Protein AF-A0A564WAB6-F1 (afdb_monomer_lite)

Foldseek 3Di:
DPPPVVVVVCVVVVNVVVVLLVVLLVLLLVCLLCVVVVHHPPVPNPVSNVVVVVPDDPVSVVVSVVSSVVSSVVVNVVVVVVVVVVVVVVVVVVVVVVVVVVVVVVVVVVLVQLQLLCCPQQFQFKKKWKKAFDPPDPDPQVQHFPVRCVVVPHDDELVRIGTQDMDGDDPVQDPVNVLCCCAPVNDPSRPDDRDGQQMKMWTDDSVDIWIWGDGPDDTDTDPCNSVRSVVVSVPPPDRNHDDADPDDCVVCVVVVNNRSNRRNVSVVVVVVVVVD

InterPro domains:
  IPR025923 YodL-like domain [PF14191] (128-225)

Organism: NCBI:txid89014

pLDDT: mean 82.68, std 13.07, range [35.88, 97.12]

Radius of gyration: 38.41 Å; chains: 1; bounding box: 78×42×112 Å

Sequence (276 aa):
MENNLKDQHYKNMGIKPQMETLTFEAESIAYIVCNHFGLDTSEYSFTYIASWCESRDMKALKASMDTIRKTSAEIIGNIEEQMHELERENTMQYEEKEASATRQEKLEQDSAEMIDETLLFHGESGRFAIYQMDTGGEHTYQFMGFESAKKLGYTIEGKDYRMVYAAPWTPTITLEDIFERFNINRPNDFHGHSLSVSDVIVINRTAETKAYYVDSFGFEELPDFVQQRMEMLENNHTRAYPPVYKGTLAQAMEERDVDAYLDSRKLNIDCKKAIE

Structure (mmCIF, N/CA/C/O backbone):
data_AF-A0A564WAB6-F1
#
_entry.id   AF-A0A564WAB6-F1
#
loop_
_atom_site.group_PDB
_atom_site.id
_atom_site.type_symbol
_atom_site.label_atom_id
_atom_site.label_alt_id
_atom_site.label_comp_id
_atom_site.label_asym_id
_atom_site.label_entity_id
_atom_site.label_seq_id
_atom_site.pdbx_PDB_ins_code
_atom_site.Cartn_x
_atom_site.Cartn_y
_atom_site.Cartn_z
_atom_site.occupancy
_atom_site.B_iso_or_equiv
_atom_site.auth_seq_id
_atom_site.auth_comp_id
_atom_site.auth_asym_id
_atom_site.auth_atom_id
_atom_site.pdbx_PDB_model_num
ATOM 1 N N . MET A 1 1 ? 14.057 -1.240 -77.619 1.00 39.84 1 MET A N 1
ATOM 2 C CA . MET A 1 1 ? 15.131 -0.237 -77.769 1.00 39.84 1 MET A CA 1
ATOM 3 C C . MET A 1 1 ? 14.5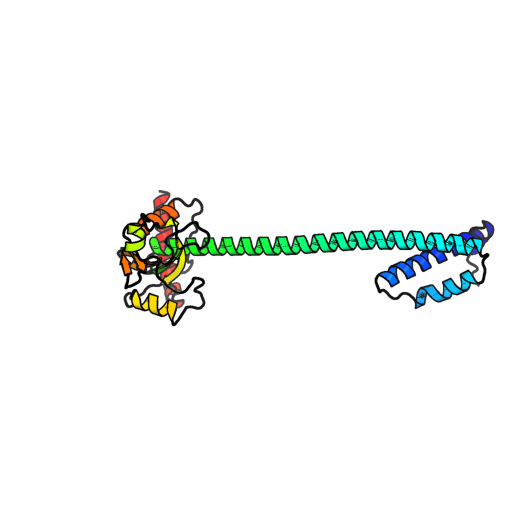40 1.132 -77.480 1.00 39.84 1 MET A C 1
ATOM 5 O O . MET A 1 1 ? 14.152 1.830 -78.402 1.00 39.84 1 MET A O 1
ATOM 9 N N . GLU A 1 2 ? 14.451 1.505 -76.210 1.00 35.88 2 GLU A N 1
ATOM 10 C CA . GLU A 1 2 ? 14.333 2.910 -75.816 1.00 35.88 2 GLU A CA 1
ATOM 11 C C . GLU A 1 2 ? 15.612 3.232 -75.050 1.00 35.88 2 GLU A C 1
ATOM 13 O O . GLU A 1 2 ? 15.740 2.955 -73.862 1.00 35.88 2 GLU A O 1
ATOM 18 N N . ASN A 1 3 ? 16.612 3.736 -75.777 1.00 44.09 3 ASN A N 1
ATOM 19 C CA . ASN A 1 3 ? 1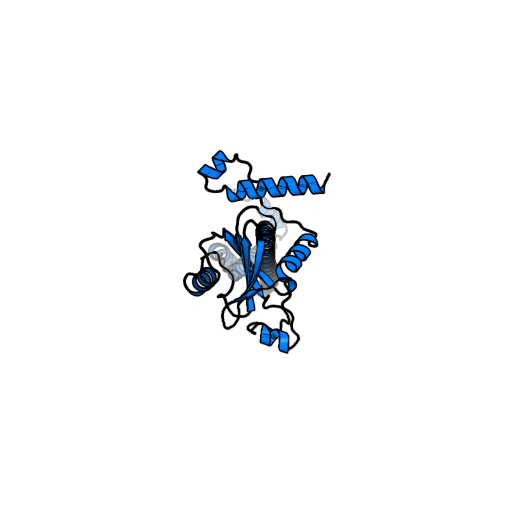7.744 4.412 -75.159 1.00 44.09 3 ASN A CA 1
ATOM 20 C C . ASN A 1 3 ? 17.181 5.678 -74.508 1.00 44.09 3 ASN A C 1
ATOM 22 O O . ASN A 1 3 ? 16.891 6.657 -75.193 1.00 44.09 3 ASN A O 1
ATOM 26 N N . ASN A 1 4 ? 16.962 5.607 -73.198 1.00 47.38 4 ASN A N 1
ATOM 27 C CA . ASN A 1 4 ? 16.388 6.669 -72.388 1.00 47.38 4 ASN A CA 1
ATOM 28 C C . ASN A 1 4 ? 17.234 7.943 -72.566 1.00 47.38 4 ASN A C 1
ATOM 30 O O . ASN A 1 4 ? 18.406 7.965 -72.195 1.00 47.38 4 ASN A O 1
ATOM 34 N N . LEU A 1 5 ? 16.677 9.000 -73.170 1.00 47.12 5 LEU A N 1
ATOM 35 C CA . LEU A 1 5 ? 17.415 10.238 -73.477 1.00 47.12 5 LEU A CA 1
ATOM 36 C C . LEU A 1 5 ? 18.062 10.875 -72.233 1.00 47.12 5 LEU A C 1
ATOM 38 O O . LEU A 1 5 ? 19.057 11.589 -72.360 1.00 47.12 5 LEU A O 1
ATOM 42 N N . LYS A 1 6 ? 17.559 10.565 -71.029 1.00 49.25 6 LYS A N 1
ATOM 43 C CA . LYS A 1 6 ? 18.205 10.930 -69.762 1.00 49.25 6 LYS A CA 1
ATOM 44 C C . LYS A 1 6 ? 19.623 10.353 -69.665 1.00 49.25 6 LYS A C 1
ATOM 46 O O . LYS A 1 6 ? 20.558 11.097 -69.385 1.00 49.25 6 LYS A O 1
ATOM 51 N N . ASP A 1 7 ? 19.822 9.080 -70.005 1.00 49.78 7 ASP A N 1
ATOM 52 C CA . ASP A 1 7 ? 21.128 8.406 -69.939 1.00 49.78 7 ASP A CA 1
ATOM 53 C C . ASP A 1 7 ? 22.171 8.985 -70.901 1.00 49.78 7 ASP A C 1
ATOM 55 O O . ASP A 1 7 ? 23.369 8.975 -70.600 1.00 49.78 7 ASP A O 1
ATOM 59 N N . GLN A 1 8 ? 21.742 9.488 -72.061 1.00 51.47 8 GLN A N 1
ATOM 60 C CA . GLN A 1 8 ? 22.635 10.178 -72.996 1.00 51.47 8 GLN A CA 1
ATOM 61 C C . GLN A 1 8 ? 22.965 11.601 -72.528 1.00 51.47 8 GLN A C 1
ATOM 63 O O . GLN A 1 8 ? 24.104 12.043 -72.680 1.00 51.47 8 GLN A O 1
ATOM 68 N N . HIS A 1 9 ? 22.014 12.294 -71.896 1.00 49.03 9 HIS A N 1
ATOM 69 C CA . HIS A 1 9 ? 22.242 13.630 -71.350 1.00 49.03 9 HIS A CA 1
ATOM 70 C C . HIS A 1 9 ? 23.258 13.618 -70.192 1.00 49.03 9 HIS A C 1
ATOM 72 O O . HIS A 1 9 ? 24.172 14.446 -70.183 1.00 49.03 9 HIS A O 1
ATOM 78 N N . TYR A 1 10 ? 23.177 12.633 -69.286 1.00 47.69 10 TYR A N 1
ATOM 79 C CA . TYR A 1 10 ? 24.147 12.442 -68.196 1.00 47.69 10 TYR A CA 1
ATOM 80 C C . TYR A 1 10 ? 25.524 11.957 -68.684 1.00 47.69 10 TYR A C 1
ATOM 82 O O . TYR A 1 10 ? 26.550 12.319 -68.100 1.00 47.69 10 TYR A O 1
ATOM 90 N N . LYS A 1 11 ? 25.579 11.180 -69.780 1.00 49.59 11 LYS A N 1
ATOM 91 C CA . LYS A 1 11 ? 26.842 10.799 -70.446 1.00 49.59 11 LYS A CA 1
ATOM 92 C C . LYS A 1 11 ? 27.592 12.010 -71.003 1.00 49.59 11 LYS A C 1
ATOM 94 O O . LYS A 1 11 ? 28.800 12.103 -70.816 1.00 49.59 11 LYS A O 1
ATOM 99 N N . ASN A 1 12 ? 26.884 12.941 -71.640 1.00 50.16 12 ASN A N 1
ATOM 100 C CA . ASN A 1 12 ? 27.500 14.079 -72.330 1.00 50.16 12 ASN A CA 1
ATOM 101 C C . ASN A 1 12 ? 28.002 15.191 -71.391 1.00 50.16 12 ASN A C 1
ATOM 103 O O . ASN A 1 12 ? 28.838 15.989 -71.799 1.00 50.16 12 ASN A O 1
ATOM 107 N N . MET A 1 13 ? 27.540 15.234 -70.137 1.00 49.34 13 MET A N 1
ATOM 108 C CA . MET A 1 13 ? 28.029 16.172 -69.114 1.00 49.34 13 MET A CA 1
ATOM 109 C C . MET A 1 13 ? 29.173 15.606 -68.248 1.00 49.34 13 MET A C 1
ATOM 111 O O . MET A 1 13 ? 29.605 16.265 -67.309 1.00 49.34 13 MET A O 1
ATOM 115 N N . GLY A 1 14 ? 29.655 14.383 -68.516 1.00 51.59 14 GLY A N 1
ATOM 116 C CA . GLY A 1 14 ? 30.656 13.726 -67.661 1.00 51.59 14 GLY A CA 1
ATOM 117 C C . GLY A 1 14 ? 30.124 13.310 -66.279 1.00 51.59 14 GLY A C 1
ATOM 118 O O . GLY A 1 14 ? 30.912 13.029 -65.382 1.00 51.59 14 GLY A O 1
ATOM 119 N N . ILE A 1 15 ? 28.795 13.254 -66.110 1.00 52.94 15 ILE A N 1
ATOM 120 C CA . ILE A 1 15 ? 28.098 13.015 -64.832 1.00 52.94 15 ILE A CA 1
ATOM 121 C C . ILE A 1 15 ? 27.961 11.513 -64.526 1.00 52.94 15 ILE A C 1
ATOM 123 O O . ILE A 1 15 ? 27.894 11.120 -63.364 1.00 52.94 15 ILE A O 1
ATOM 127 N N . LYS A 1 16 ? 27.971 10.645 -65.548 1.00 55.75 16 LYS A N 1
ATOM 128 C CA . LYS A 1 16 ? 27.819 9.186 -65.375 1.00 55.75 16 LYS A CA 1
ATOM 129 C C . LYS A 1 16 ? 28.832 8.537 -64.413 1.00 55.75 16 LYS A C 1
ATOM 131 O O . LYS A 1 16 ? 28.396 7.820 -63.520 1.00 55.75 16 LYS A O 1
ATOM 136 N N . PRO A 1 17 ? 30.145 8.823 -64.517 1.00 60.16 17 PRO A N 1
ATOM 137 C CA . PRO A 1 17 ? 31.145 8.261 -63.606 1.00 60.16 17 PRO A CA 1
ATOM 138 C C . PRO A 1 17 ? 30.961 8.721 -62.153 1.00 60.16 17 PRO A C 1
ATOM 140 O O . PRO A 1 17 ? 31.248 7.972 -61.222 1.00 60.16 17 PRO A O 1
ATOM 143 N N . GLN A 1 18 ? 30.481 9.954 -61.956 1.00 61.31 18 GLN A N 1
ATOM 144 C CA . GLN A 1 18 ? 30.229 10.518 -60.629 1.00 61.31 18 GLN A CA 1
ATOM 145 C C . GLN A 1 18 ? 28.974 9.904 -60.001 1.00 61.31 18 GLN A C 1
ATOM 147 O O . GLN A 1 18 ? 29.024 9.484 -58.853 1.00 61.31 18 GLN A O 1
ATOM 152 N N . MET A 1 19 ? 27.889 9.765 -60.769 1.00 66.62 19 MET A N 1
ATOM 153 C CA . MET A 1 19 ? 26.670 9.074 -60.331 1.00 66.62 19 MET A CA 1
ATOM 154 C C . MET A 1 19 ? 26.942 7.608 -59.976 1.00 66.62 19 MET A C 1
ATOM 156 O O . MET A 1 19 ? 26.519 7.169 -58.918 1.00 66.62 19 MET A O 1
ATOM 160 N N . GLU A 1 20 ? 27.701 6.873 -60.799 1.00 71.62 20 GLU A N 1
ATOM 161 C CA . GLU A 1 20 ? 28.093 5.481 -60.516 1.00 71.62 20 GLU A CA 1
ATOM 162 C C . GLU A 1 20 ? 28.888 5.362 -59.203 1.00 71.62 20 GLU A C 1
ATOM 164 O O . GLU A 1 20 ? 28.651 4.452 -58.413 1.00 71.62 20 GLU A O 1
ATOM 169 N N . THR A 1 21 ? 29.807 6.302 -58.948 1.00 74.81 21 THR A N 1
ATOM 170 C CA . THR A 1 21 ? 30.584 6.363 -57.696 1.00 74.81 21 THR A CA 1
ATOM 171 C C . THR A 1 21 ? 29.684 6.652 -56.493 1.00 74.81 21 THR A C 1
ATOM 173 O O . THR A 1 21 ? 29.756 5.938 -55.501 1.00 74.81 21 THR A O 1
ATOM 176 N N . LEU A 1 22 ? 28.775 7.625 -56.603 1.00 78.12 22 LEU A N 1
ATOM 177 C CA . LEU A 1 22 ? 27.829 7.963 -55.533 1.00 78.12 22 LEU A CA 1
ATOM 178 C C . LEU A 1 22 ? 26.860 6.813 -55.226 1.00 78.12 22 LEU A C 1
ATOM 180 O O . LEU A 1 22 ? 26.582 6.545 -54.061 1.00 78.12 22 LEU A O 1
ATOM 184 N N . THR A 1 23 ? 26.363 6.111 -56.251 1.00 79.38 23 THR A N 1
ATOM 185 C CA . THR A 1 23 ? 25.486 4.941 -56.061 1.00 79.38 23 THR A CA 1
ATOM 186 C C . THR A 1 23 ? 26.208 3.803 -55.351 1.00 79.38 23 THR A C 1
ATOM 188 O O . THR A 1 23 ? 25.671 3.235 -54.409 1.00 79.38 23 THR A O 1
ATOM 191 N N . PHE A 1 24 ? 27.451 3.522 -55.752 1.00 82.94 24 PHE A N 1
ATOM 192 C CA . PHE A 1 24 ? 28.282 2.494 -55.134 1.00 82.94 24 PHE A CA 1
ATOM 193 C C . PHE A 1 24 ? 28.579 2.809 -53.664 1.00 82.94 24 PHE A C 1
ATOM 195 O O . PHE A 1 24 ? 28.455 1.937 -52.803 1.00 82.94 24 PHE A O 1
ATOM 202 N N . GLU A 1 25 ? 28.948 4.058 -53.370 1.00 86.00 25 GLU A N 1
ATOM 203 C CA . GLU A 1 25 ? 29.206 4.507 -52.003 1.00 86.00 25 GLU A CA 1
ATOM 204 C C . GLU A 1 25 ? 27.954 4.372 -51.141 1.00 86.00 25 GLU A C 1
ATOM 206 O O . GLU A 1 25 ? 28.026 3.786 -50.064 1.00 86.00 25 GLU A O 1
ATOM 211 N N . ALA A 1 26 ? 26.801 4.832 -51.633 1.00 85.44 26 ALA A N 1
ATOM 212 C CA . ALA A 1 26 ? 25.537 4.741 -50.912 1.00 85.44 26 ALA A CA 1
ATOM 213 C C . ALA A 1 26 ? 25.121 3.288 -50.623 1.00 85.44 26 ALA A C 1
ATOM 215 O O . ALA A 1 26 ? 24.763 2.973 -49.490 1.00 85.44 26 ALA A O 1
ATOM 216 N N . GLU A 1 27 ? 25.205 2.390 -51.608 1.00 85.00 27 GLU A N 1
ATOM 217 C CA . GLU A 1 27 ? 24.863 0.969 -51.436 1.00 85.00 27 GLU A CA 1
ATOM 218 C C . GLU A 1 27 ? 25.827 0.245 -50.487 1.00 85.00 27 GLU A C 1
ATOM 220 O O . GLU A 1 27 ? 25.401 -0.579 -49.673 1.00 85.00 27 GLU A O 1
ATOM 225 N N . SER A 1 28 ? 27.117 0.586 -50.544 1.00 86.25 28 SER A N 1
ATOM 226 C CA . SER A 1 28 ? 28.134 0.035 -49.642 1.00 86.25 28 SER A CA 1
ATOM 227 C C . SER A 1 28 ? 27.942 0.525 -48.205 1.00 86.25 28 SER A C 1
ATOM 229 O O . SER A 1 28 ? 28.051 -0.266 -47.270 1.00 86.25 28 SER A O 1
ATOM 231 N N . ILE A 1 29 ? 27.620 1.810 -48.020 1.00 90.94 29 ILE A N 1
ATOM 232 C CA . ILE A 1 29 ? 27.291 2.390 -46.711 1.00 90.94 29 ILE A CA 1
ATOM 233 C C . ILE A 1 29 ? 26.040 1.716 -46.141 1.00 90.94 29 ILE A C 1
ATOM 235 O O . ILE A 1 29 ? 26.060 1.268 -44.997 1.00 90.94 29 ILE A O 1
ATOM 239 N N . ALA A 1 30 ? 24.978 1.583 -46.942 1.00 89.81 30 ALA A N 1
ATOM 240 C CA . ALA A 1 30 ? 23.745 0.922 -46.522 1.00 89.81 30 ALA A CA 1
ATOM 241 C C . ALA A 1 30 ? 23.996 -0.529 -46.089 1.00 89.81 30 ALA A C 1
ATOM 243 O O . ALA A 1 30 ? 23.530 -0.936 -45.028 1.00 89.81 30 ALA A O 1
ATOM 244 N N . TYR A 1 31 ? 24.791 -1.286 -46.855 1.00 87.94 31 TYR A N 1
ATOM 245 C CA . TYR A 1 31 ? 25.182 -2.647 -46.488 1.00 87.94 31 TYR A CA 1
ATOM 246 C C . TYR A 1 31 ? 25.916 -2.696 -45.142 1.00 87.94 31 TYR A C 1
ATOM 248 O O . TYR A 1 31 ? 25.550 -3.486 -44.276 1.00 87.94 31 TYR A O 1
ATOM 256 N N . ILE A 1 32 ? 26.927 -1.842 -44.943 1.00 90.00 32 ILE A N 1
ATOM 257 C CA . ILE A 1 32 ? 27.726 -1.826 -43.708 1.00 90.00 32 ILE A CA 1
ATOM 258 C C . ILE A 1 32 ? 26.856 -1.483 -42.496 1.00 90.00 32 ILE A C 1
ATOM 260 O O . ILE A 1 32 ? 26.939 -2.172 -41.482 1.00 90.00 32 ILE A O 1
ATOM 264 N N . VAL A 1 33 ? 26.009 -0.455 -42.607 1.00 93.19 33 VAL A N 1
ATOM 265 C CA . VAL A 1 33 ? 25.100 -0.034 -41.531 1.00 93.19 33 VAL A CA 1
ATOM 266 C C . VAL A 1 33 ? 24.095 -1.144 -41.212 1.00 93.19 33 VAL A C 1
ATOM 268 O O . VAL A 1 33 ? 23.962 -1.528 -40.054 1.00 93.19 33 VAL A O 1
ATOM 271 N N . CYS A 1 34 ? 23.422 -1.714 -42.217 1.00 89.69 34 CYS A N 1
ATOM 272 C CA . CYS A 1 34 ? 22.461 -2.802 -42.013 1.00 89.69 34 CYS A CA 1
ATOM 273 C C . CYS A 1 34 ? 23.115 -4.034 -41.377 1.00 89.69 34 CYS A C 1
ATOM 275 O O . CYS A 1 34 ? 22.604 -4.555 -40.386 1.00 89.69 34 CYS A O 1
ATOM 277 N N . ASN A 1 35 ? 24.270 -4.455 -41.894 1.00 89.50 35 ASN A N 1
ATOM 278 C CA . ASN A 1 35 ? 24.997 -5.607 -41.378 1.00 89.50 35 ASN A CA 1
ATOM 279 C C . ASN A 1 35 ? 25.461 -5.394 -39.926 1.00 89.50 35 ASN A C 1
ATOM 281 O O . ASN A 1 35 ? 25.439 -6.339 -39.142 1.00 89.50 35 ASN A O 1
ATOM 285 N N . HIS A 1 36 ? 25.851 -4.168 -39.550 1.00 91.75 36 HIS A N 1
ATOM 286 C CA . HIS A 1 36 ? 26.218 -3.823 -38.168 1.00 91.75 36 HIS A CA 1
ATOM 287 C C . HIS A 1 36 ? 25.073 -4.078 -37.181 1.00 91.75 36 HIS A C 1
ATOM 289 O O . HIS A 1 36 ? 25.293 -4.646 -36.116 1.00 91.75 36 HIS A O 1
ATOM 295 N N . PHE A 1 37 ? 23.840 -3.749 -37.572 1.00 92.50 37 PHE A N 1
ATOM 296 C CA . PHE A 1 37 ? 22.635 -3.998 -36.772 1.00 92.50 37 PHE A CA 1
ATOM 297 C C . PHE A 1 37 ? 22.002 -5.384 -37.015 1.00 92.50 37 PHE A C 1
ATOM 299 O O . PHE A 1 37 ? 20.882 -5.638 -36.576 1.00 92.50 37 PHE A O 1
ATOM 306 N N . GLY A 1 38 ? 22.699 -6.298 -37.702 1.00 89.81 38 GLY A N 1
ATOM 307 C CA . GLY A 1 38 ? 22.244 -7.675 -37.925 1.00 89.81 38 GLY A CA 1
ATOM 308 C C . GLY A 1 38 ? 21.165 -7.844 -39.003 1.00 89.81 38 GLY A C 1
ATOM 309 O O . GLY A 1 38 ? 20.509 -8.884 -39.050 1.00 89.81 38 GLY A O 1
ATOM 310 N N . LEU A 1 39 ? 20.971 -6.846 -39.870 1.00 87.62 39 LEU A N 1
ATOM 311 C CA . LEU A 1 39 ? 20.069 -6.909 -41.020 1.00 87.62 39 LEU A CA 1
ATOM 312 C C . LEU A 1 39 ? 20.851 -7.352 -42.263 1.00 87.62 39 LEU A C 1
ATOM 314 O O . LEU A 1 39 ?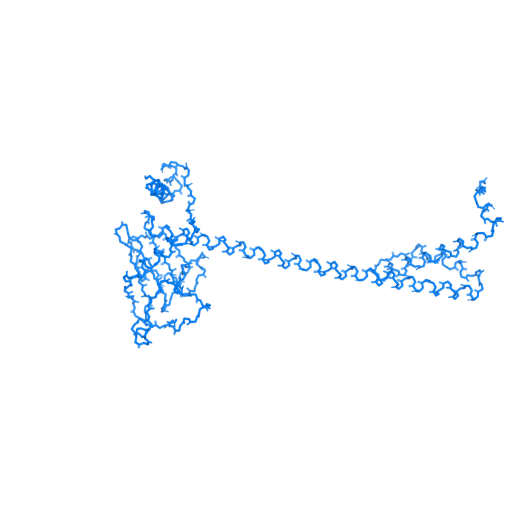 21.697 -6.612 -42.768 1.00 87.62 39 LEU A O 1
ATOM 318 N N . ASP A 1 40 ? 20.566 -8.551 -42.770 1.00 79.00 40 ASP A N 1
ATOM 319 C CA . ASP A 1 40 ? 21.234 -9.079 -43.962 1.00 79.00 40 ASP A CA 1
ATOM 320 C C . ASP A 1 40 ? 20.667 -8.453 -45.250 1.00 79.00 40 ASP A C 1
ATOM 322 O O . ASP A 1 40 ? 19.500 -8.642 -45.596 1.00 79.00 40 ASP A O 1
ATOM 326 N N . THR A 1 41 ? 21.510 -7.702 -45.963 1.00 78.00 41 THR A N 1
ATOM 327 C CA . THR A 1 41 ? 21.213 -7.087 -47.271 1.00 78.00 41 THR A CA 1
ATOM 328 C C . THR A 1 41 ? 22.191 -7.530 -48.368 1.00 78.00 41 THR A C 1
ATOM 330 O O . THR A 1 41 ? 22.270 -6.919 -49.438 1.00 78.00 41 THR A O 1
ATOM 333 N N . SER A 1 42 ? 22.933 -8.616 -48.123 1.00 73.50 42 SER A N 1
ATOM 334 C CA . SER A 1 42 ? 24.001 -9.133 -48.988 1.00 73.50 42 SER A CA 1
ATOM 335 C C . SER A 1 42 ? 23.589 -9.373 -50.444 1.00 73.50 42 SER A C 1
ATOM 337 O O . SER A 1 42 ? 24.335 -9.015 -51.361 1.00 73.50 42 SER A O 1
ATOM 339 N N . GLU A 1 43 ? 22.398 -9.932 -50.677 1.00 63.56 43 GLU A N 1
ATOM 340 C CA . GLU A 1 43 ? 21.908 -10.263 -52.024 1.00 63.56 43 GLU A CA 1
ATOM 341 C C . GLU A 1 43 ? 21.750 -9.036 -52.938 1.00 63.56 43 GLU A C 1
ATOM 343 O O . GLU A 1 43 ? 21.860 -9.161 -54.159 1.00 63.56 43 GLU A O 1
ATOM 348 N N . TYR A 1 44 ? 21.536 -7.846 -52.367 1.00 61.59 44 TYR A N 1
ATOM 349 C CA . TYR A 1 44 ? 21.320 -6.614 -53.126 1.00 61.59 44 TYR A CA 1
ATOM 350 C C . TYR A 1 44 ? 22.630 -5.872 -53.441 1.00 61.59 44 TYR A C 1
ATOM 352 O O . TYR A 1 44 ? 22.775 -5.319 -54.529 1.00 61.59 44 TYR A O 1
ATOM 360 N N . SER A 1 45 ? 23.614 -5.900 -52.536 1.00 63.19 45 SER A N 1
ATOM 361 C CA . SER A 1 45 ? 24.800 -5.034 -52.636 1.00 63.19 45 SER A CA 1
ATOM 362 C C . SER A 1 45 ? 26.004 -5.681 -53.338 1.00 63.19 45 SER A C 1
ATOM 364 O O . SER A 1 45 ? 26.794 -4.990 -53.982 1.00 63.19 45 SER A O 1
ATOM 366 N N . PHE A 1 46 ? 26.182 -7.006 -53.265 1.00 66.44 46 PHE A N 1
ATOM 367 C CA . PHE A 1 46 ? 27.446 -7.630 -53.692 1.00 66.44 46 PHE A CA 1
ATOM 368 C C . PHE A 1 46 ? 27.687 -7.670 -55.207 1.00 66.44 46 PHE A C 1
ATOM 370 O O . PHE A 1 46 ? 28.831 -7.543 -55.650 1.00 66.44 46 PHE A O 1
ATOM 377 N N . THR A 1 47 ? 26.636 -7.830 -56.013 1.00 66.12 47 THR A N 1
ATOM 378 C CA . THR A 1 47 ? 26.773 -7.966 -57.475 1.00 66.12 47 THR A CA 1
ATOM 379 C C . THR A 1 47 ? 27.207 -6.659 -58.143 1.00 66.12 47 THR A C 1
ATOM 381 O O . THR A 1 47 ? 28.017 -6.675 -59.072 1.00 66.12 47 THR A O 1
ATOM 384 N N . TYR A 1 48 ? 26.739 -5.519 -57.633 1.00 63.59 48 TYR A N 1
ATOM 385 C CA . TYR A 1 48 ? 27.090 -4.195 -58.144 1.00 63.59 48 TYR A CA 1
ATOM 386 C C . TYR A 1 48 ? 28.463 -3.718 -57.639 1.00 63.59 48 TYR A C 1
ATOM 388 O O . TYR A 1 48 ? 29.268 -3.202 -58.420 1.00 63.59 48 TYR A O 1
ATOM 396 N N . ILE A 1 49 ? 28.788 -3.990 -56.367 1.00 66.75 49 ILE A N 1
ATOM 397 C CA . ILE A 1 49 ? 30.093 -3.681 -55.752 1.00 66.75 49 ILE A CA 1
ATOM 398 C C . ILE A 1 49 ? 31.248 -4.353 -56.509 1.00 66.75 49 ILE A C 1
ATOM 400 O O . ILE A 1 49 ? 32.255 -3.706 -56.810 1.00 66.75 49 ILE A O 1
ATOM 404 N N . ALA A 1 50 ? 31.098 -5.636 -56.856 1.00 68.00 50 ALA A N 1
ATOM 405 C CA . ALA A 1 50 ? 32.116 -6.383 -57.594 1.00 68.00 50 ALA A CA 1
ATOM 406 C C . ALA A 1 50 ? 32.364 -5.789 -58.992 1.00 68.00 50 ALA A C 1
ATOM 408 O O . ALA A 1 50 ? 33.513 -5.574 -59.380 1.00 68.00 50 ALA A O 1
ATOM 409 N N . SER A 1 51 ? 31.290 -5.437 -59.709 1.00 68.50 51 SER A N 1
ATOM 410 C CA . SER A 1 51 ? 31.377 -4.856 -61.053 1.00 68.50 51 SER A CA 1
ATOM 411 C C . SER A 1 51 ? 32.040 -3.473 -61.074 1.00 68.50 51 SER A C 1
ATOM 413 O O . SER A 1 51 ? 32.686 -3.124 -62.064 1.00 68.50 51 SER A O 1
ATOM 415 N N . TRP A 1 52 ? 31.886 -2.664 -60.022 1.00 72.06 52 TRP A N 1
ATOM 416 C CA . TRP A 1 52 ? 32.479 -1.326 -59.965 1.00 72.06 52 TRP A CA 1
ATOM 417 C C . TRP A 1 52 ? 33.997 -1.385 -59.721 1.00 72.06 52 TRP A C 1
ATOM 419 O O . TRP A 1 52 ? 34.760 -0.695 -60.405 1.00 72.06 52 TRP A O 1
ATOM 429 N N . CYS A 1 53 ? 34.444 -2.267 -58.819 1.00 67.38 53 CYS A N 1
ATOM 430 C CA . CYS A 1 53 ? 35.854 -2.455 -58.458 1.00 67.38 53 CYS A CA 1
ATOM 431 C C . CYS A 1 53 ? 36.742 -2.926 -59.623 1.00 67.38 53 CYS A C 1
ATOM 433 O O . CYS A 1 53 ? 37.914 -2.558 -59.677 1.00 67.38 53 CYS A O 1
ATOM 435 N N . GLU A 1 54 ? 36.200 -3.684 -60.580 1.00 70.62 54 GLU A N 1
ATOM 436 C CA . GLU A 1 54 ? 36.947 -4.168 -61.755 1.00 70.62 54 GLU A CA 1
ATOM 437 C C . GLU A 1 54 ? 37.345 -3.054 -62.744 1.00 70.62 54 GLU A C 1
ATOM 439 O O . GLU A 1 54 ? 38.239 -3.244 -63.568 1.00 70.62 54 GLU A O 1
ATOM 444 N N . SER A 1 55 ? 36.705 -1.880 -62.674 1.00 66.06 55 SER A N 1
ATOM 445 C CA . SER A 1 55 ? 36.765 -0.853 -63.728 1.00 66.06 55 SER A CA 1
ATOM 446 C C . SER A 1 55 ? 37.491 0.452 -63.348 1.00 66.06 55 SER A C 1
ATOM 448 O O . SER A 1 55 ? 37.488 1.404 -64.136 1.00 66.06 55 SER A O 1
ATOM 450 N N . ARG A 1 56 ? 38.104 0.545 -62.154 1.00 67.81 56 ARG A N 1
ATOM 451 C CA . ARG A 1 56 ? 38.616 1.813 -61.580 1.00 67.81 56 ARG A CA 1
ATOM 452 C C . ARG A 1 56 ? 40.095 1.764 -61.164 1.00 67.81 56 ARG A C 1
ATOM 454 O O . ARG A 1 56 ? 40.648 0.712 -60.871 1.00 67.81 56 ARG A O 1
ATOM 461 N N . ASP A 1 57 ? 40.729 2.942 -61.115 1.00 74.12 57 ASP A N 1
ATOM 462 C CA . ASP A 1 57 ? 42.100 3.139 -60.610 1.00 74.12 57 ASP A CA 1
ATOM 463 C C . ASP A 1 57 ? 42.152 3.104 -59.067 1.00 74.12 57 ASP A C 1
ATOM 465 O O . ASP A 1 57 ? 41.235 3.562 -58.377 1.00 74.12 57 ASP A O 1
ATOM 469 N N . MET A 1 58 ? 43.271 2.627 -58.516 1.00 73.06 58 MET A N 1
ATOM 470 C CA . MET A 1 58 ? 43.512 2.408 -57.085 1.00 73.06 58 MET A CA 1
ATOM 471 C C . MET A 1 58 ? 43.314 3.678 -56.240 1.00 73.06 58 MET A C 1
ATOM 473 O O . MET A 1 58 ? 42.855 3.610 -55.099 1.00 73.06 58 MET A O 1
ATOM 477 N N . LYS A 1 59 ? 43.634 4.860 -56.786 1.00 77.50 59 LYS A N 1
ATOM 478 C CA . LYS A 1 59 ? 43.425 6.141 -56.085 1.00 77.50 59 LYS A CA 1
ATOM 479 C C . LYS A 1 59 ? 41.943 6.464 -55.883 1.00 77.50 59 LYS A C 1
ATOM 481 O O . LYS A 1 59 ? 41.578 6.936 -54.810 1.00 77.50 59 LYS A O 1
ATOM 486 N N . ALA A 1 60 ? 41.111 6.208 -56.893 1.00 73.56 60 ALA A N 1
ATOM 487 C CA . ALA A 1 60 ? 39.672 6.453 -56.826 1.00 73.56 60 ALA A CA 1
ATOM 488 C C . ALA A 1 60 ? 38.988 5.461 -55.876 1.00 73.56 60 ALA A C 1
ATOM 490 O O . ALA A 1 60 ? 38.163 5.868 -55.061 1.00 73.56 60 ALA A O 1
ATOM 491 N N . LEU A 1 61 ? 39.408 4.190 -55.906 1.00 77.00 61 LEU A N 1
ATOM 492 C CA . LEU A 1 61 ? 38.931 3.168 -54.972 1.00 77.00 61 LEU A CA 1
ATOM 493 C C . LEU A 1 61 ? 39.251 3.542 -53.520 1.00 77.00 61 LEU A C 1
ATOM 495 O O . LEU A 1 61 ? 38.375 3.499 -52.664 1.00 77.00 61 LEU A O 1
ATOM 499 N N . LYS A 1 62 ? 40.489 3.972 -53.243 1.00 77.94 62 LYS A N 1
ATOM 500 C CA . LYS A 1 62 ? 40.899 4.365 -51.889 1.00 77.94 62 LYS A CA 1
ATOM 501 C C . LYS A 1 62 ? 40.115 5.571 -51.365 1.00 77.94 62 LYS A C 1
ATOM 503 O O . LYS A 1 62 ? 39.705 5.559 -50.210 1.00 77.94 62 LYS A O 1
ATOM 508 N N . ALA A 1 63 ? 39.893 6.583 -52.207 1.00 84.56 63 ALA A N 1
ATOM 509 C CA . ALA A 1 63 ? 39.084 7.743 -51.838 1.00 84.56 63 ALA A CA 1
ATOM 510 C C . ALA A 1 63 ? 37.639 7.337 -51.504 1.00 84.56 63 ALA A C 1
ATOM 512 O O . ALA A 1 63 ? 37.115 7.750 -50.475 1.00 84.56 63 ALA A O 1
ATOM 513 N N . SER A 1 64 ? 37.043 6.468 -52.325 1.00 83.25 64 SER A N 1
ATOM 514 C CA . SER A 1 64 ? 35.682 5.971 -52.125 1.00 83.25 64 SER A CA 1
ATOM 515 C C . SER A 1 64 ? 35.550 5.105 -50.867 1.00 83.25 64 SER A C 1
ATOM 517 O O . SER A 1 64 ? 34.648 5.308 -50.060 1.00 83.25 64 SER A O 1
ATOM 519 N N . MET A 1 65 ? 36.513 4.214 -50.609 1.00 82.75 65 MET A N 1
ATOM 520 C CA . MET A 1 65 ? 36.565 3.426 -49.371 1.00 82.75 65 MET A CA 1
ATOM 521 C C . MET A 1 65 ? 36.718 4.298 -48.119 1.00 82.75 65 MET A C 1
ATOM 523 O O . MET A 1 65 ? 36.121 3.995 -47.087 1.00 82.75 65 MET A O 1
ATOM 527 N N . ASP A 1 66 ? 37.509 5.373 -48.187 1.00 87.19 66 ASP A N 1
ATOM 528 C CA . ASP A 1 66 ? 37.636 6.321 -47.079 1.00 87.19 66 ASP A CA 1
ATOM 529 C C . ASP A 1 66 ? 36.319 7.063 -46.813 1.00 87.19 66 ASP A C 1
ATOM 531 O O . ASP A 1 66 ? 35.965 7.240 -45.644 1.00 87.19 66 ASP A O 1
ATOM 535 N N . THR A 1 67 ? 35.582 7.447 -47.862 1.00 90.25 67 THR A N 1
ATOM 536 C CA . THR A 1 67 ? 34.229 8.017 -47.753 1.00 90.25 67 THR A CA 1
ATOM 537 C C . THR A 1 67 ? 33.269 7.015 -47.118 1.00 90.25 67 THR A C 1
ATOM 539 O O . THR A 1 67 ? 32.696 7.307 -46.071 1.00 90.25 67 THR A O 1
ATOM 542 N N . ILE A 1 68 ? 33.167 5.803 -47.677 1.00 89.56 68 ILE A N 1
ATOM 543 C CA . ILE A 1 68 ? 32.287 4.732 -47.185 1.00 89.56 68 ILE A CA 1
ATOM 544 C C . ILE A 1 68 ? 32.551 4.457 -45.707 1.00 89.56 68 ILE A C 1
ATOM 546 O O . ILE A 1 68 ? 31.620 4.434 -44.905 1.00 89.56 68 ILE A O 1
ATOM 550 N N . ARG A 1 69 ? 33.821 4.297 -45.320 1.00 90.81 69 ARG A N 1
ATOM 551 C CA . ARG A 1 69 ? 34.203 4.019 -43.933 1.00 90.81 69 ARG A CA 1
ATOM 552 C C . ARG A 1 69 ? 33.788 5.143 -42.987 1.00 90.81 69 ARG A C 1
ATOM 554 O O . ARG A 1 69 ? 33.241 4.855 -41.928 1.00 90.81 69 ARG A O 1
ATOM 561 N N . LYS A 1 70 ? 34.069 6.402 -43.339 1.00 95.25 70 LYS A N 1
ATOM 562 C CA . LYS A 1 70 ? 33.754 7.555 -42.480 1.00 95.25 70 LYS A CA 1
ATOM 563 C C . LYS A 1 70 ? 32.250 7.743 -42.331 1.00 95.25 70 LYS A C 1
ATOM 565 O O . LYS A 1 70 ? 31.773 7.838 -41.209 1.00 95.25 70 LYS A O 1
ATOM 570 N N . THR A 1 71 ? 31.520 7.739 -43.443 1.00 94.19 71 THR A N 1
ATOM 571 C CA . THR A 1 71 ? 30.073 7.964 -43.436 1.00 94.19 71 THR A CA 1
ATOM 572 C C . THR A 1 71 ? 29.324 6.816 -42.761 1.00 94.19 71 THR A C 1
ATOM 574 O O . THR A 1 71 ? 28.412 7.073 -41.985 1.00 94.19 71 THR A O 1
ATOM 577 N N . SER A 1 72 ? 29.733 5.558 -42.970 1.00 94.50 72 SER A N 1
ATOM 578 C CA . SER A 1 72 ? 29.120 4.420 -42.263 1.00 94.50 72 SER A CA 1
ATOM 579 C C . SER A 1 72 ? 29.359 4.500 -40.756 1.00 94.50 72 SER A C 1
ATOM 581 O O . SER A 1 72 ? 28.430 4.285 -39.989 1.00 94.50 72 SER A O 1
ATOM 583 N N . ALA A 1 73 ? 30.583 4.840 -40.329 1.00 95.06 73 ALA A N 1
ATOM 584 C CA . ALA A 1 73 ? 30.912 4.982 -38.912 1.00 95.06 73 ALA A CA 1
ATOM 585 C C . ALA A 1 73 ? 30.125 6.120 -38.243 1.00 95.06 73 ALA A C 1
ATOM 587 O O . ALA A 1 73 ? 29.669 5.960 -37.117 1.00 95.06 73 ALA A O 1
ATOM 588 N N . GLU A 1 74 ? 29.938 7.242 -38.940 1.00 96.94 74 GLU A N 1
ATOM 589 C CA . GLU A 1 74 ? 29.119 8.359 -38.460 1.00 96.94 74 GLU A CA 1
ATOM 590 C C . GLU A 1 74 ? 27.644 7.959 -38.311 1.00 96.94 74 GLU A C 1
ATOM 592 O O . GLU A 1 74 ? 27.046 8.201 -37.269 1.00 96.94 74 GLU A O 1
ATOM 597 N N . ILE A 1 75 ? 27.065 7.292 -39.317 1.00 96.44 75 ILE A N 1
ATOM 598 C CA . ILE A 1 75 ? 25.669 6.831 -39.263 1.00 96.44 75 ILE A CA 1
ATOM 599 C C . ILE A 1 75 ? 25.472 5.803 -38.146 1.00 96.44 75 ILE A C 1
ATOM 601 O O . ILE A 1 75 ? 24.511 5.916 -37.392 1.00 96.44 75 ILE A O 1
ATOM 605 N N . ILE A 1 76 ? 26.375 4.824 -38.026 1.00 96.31 76 ILE A N 1
ATOM 606 C CA . ILE A 1 76 ? 26.333 3.822 -36.955 1.00 96.31 76 ILE A CA 1
ATOM 607 C C . ILE A 1 76 ? 26.395 4.512 -35.594 1.00 96.31 76 ILE A C 1
ATOM 609 O O . ILE A 1 76 ? 25.510 4.278 -34.781 1.00 96.31 76 ILE A O 1
ATOM 613 N N . GLY A 1 77 ? 27.368 5.404 -35.380 1.00 95.94 77 GLY A N 1
ATOM 614 C CA . GLY A 1 77 ? 27.521 6.110 -34.108 1.00 95.94 77 GLY A CA 1
ATOM 615 C C . GLY A 1 77 ? 26.286 6.933 -33.737 1.00 95.94 77 GLY A C 1
ATOM 616 O O . GLY A 1 77 ? 25.817 6.848 -32.607 1.00 95.94 77 GLY A O 1
ATOM 617 N N . ASN A 1 78 ? 25.702 7.654 -34.698 1.00 96.75 78 ASN A N 1
ATOM 618 C CA . ASN A 1 78 ? 24.479 8.426 -34.468 1.00 96.75 78 ASN A CA 1
ATOM 619 C C . ASN A 1 78 ? 23.286 7.520 -34.118 1.00 96.75 78 ASN A C 1
ATOM 621 O O . ASN A 1 78 ? 22.492 7.859 -33.245 1.00 96.75 78 ASN A O 1
ATOM 625 N N . ILE A 1 79 ? 23.133 6.374 -34.792 1.00 95.75 79 ILE A N 1
ATOM 626 C CA . ILE A 1 79 ? 22.048 5.426 -34.499 1.00 95.75 79 ILE A CA 1
ATOM 627 C C . ILE A 1 79 ? 22.259 4.773 -33.131 1.00 95.75 79 ILE A C 1
ATOM 629 O O . ILE A 1 79 ? 21.305 4.673 -32.371 1.00 95.75 79 ILE A O 1
ATOM 633 N N . GLU A 1 80 ? 23.483 4.357 -32.800 1.00 95.19 80 GLU A N 1
ATOM 634 C CA . GLU A 1 80 ? 23.819 3.778 -31.494 1.00 95.19 80 GLU A CA 1
ATOM 635 C C . GLU A 1 80 ? 23.537 4.761 -30.352 1.00 95.19 80 GLU A C 1
ATOM 637 O O . GLU A 1 80 ? 22.954 4.372 -29.341 1.00 95.19 80 GLU A O 1
ATOM 642 N N . GLU A 1 81 ? 23.888 6.038 -30.522 1.00 95.62 81 GLU A N 1
ATOM 643 C CA . GLU A 1 81 ? 23.585 7.089 -29.548 1.00 95.62 81 GLU A CA 1
ATOM 644 C C . GLU A 1 81 ? 22.072 7.259 -29.364 1.00 95.62 81 GLU A C 1
ATOM 646 O O . GLU A 1 81 ? 21.580 7.172 -28.239 1.00 95.62 81 GLU A O 1
ATOM 651 N N . GLN A 1 82 ? 21.315 7.391 -30.459 1.00 94.88 82 GLN A N 1
ATOM 652 C CA . GLN A 1 82 ? 19.852 7.497 -30.407 1.00 94.88 82 GLN A CA 1
ATOM 653 C C . GLN A 1 82 ? 19.190 6.246 -29.810 1.00 94.88 82 GLN A C 1
ATOM 655 O O . GLN A 1 82 ? 18.225 6.352 -29.057 1.00 94.88 82 GLN A O 1
ATOM 660 N N . MET A 1 83 ? 19.703 5.050 -30.112 1.00 93.00 83 MET A N 1
ATOM 661 C CA . MET A 1 83 ? 19.221 3.801 -29.520 1.00 93.00 83 MET A CA 1
ATOM 662 C C . MET A 1 83 ? 19.457 3.776 -28.010 1.00 93.00 83 MET A C 1
ATOM 664 O O . MET A 1 83 ? 18.537 3.454 -27.263 1.00 93.00 83 MET A O 1
ATOM 668 N N . HIS A 1 84 ? 20.647 4.162 -27.548 1.00 94.25 84 HIS A N 1
ATOM 669 C CA . HIS A 1 84 ? 20.947 4.231 -26.120 1.00 94.25 84 HIS A CA 1
ATOM 670 C C . HIS A 1 84 ? 20.134 5.301 -25.381 1.00 94.25 84 HIS A C 1
ATOM 672 O O . HIS A 1 84 ? 19.740 5.084 -24.232 1.00 94.25 84 HIS A O 1
ATOM 678 N N . GLU A 1 85 ? 19.868 6.444 -26.014 1.00 94.81 85 GLU A N 1
ATOM 679 C CA . GLU A 1 85 ? 18.957 7.461 -25.479 1.00 94.81 85 GLU A CA 1
ATOM 680 C C . GLU A 1 85 ? 17.538 6.900 -25.330 1.00 94.81 85 GLU A C 1
ATOM 682 O O . GLU A 1 85 ? 16.970 6.959 -24.239 1.00 94.81 85 GLU A O 1
ATOM 687 N N . LEU A 1 86 ? 17.008 6.252 -26.373 1.00 93.75 86 LEU A N 1
ATOM 688 C CA . LEU A 1 86 ? 15.689 5.613 -26.347 1.00 93.75 86 LEU A CA 1
ATOM 689 C C . LEU A 1 86 ? 15.589 4.500 -25.295 1.00 93.75 86 LEU A C 1
ATOM 691 O O . LEU A 1 86 ? 14.566 4.375 -24.621 1.00 93.75 86 LEU A O 1
ATOM 695 N N . GLU A 1 87 ? 16.624 3.676 -25.133 1.00 92.19 87 GLU A N 1
ATOM 696 C CA . GLU A 1 87 ? 16.679 2.645 -24.089 1.00 92.19 87 GLU A CA 1
ATOM 697 C C . GLU A 1 87 ? 16.613 3.260 -22.688 1.00 92.19 87 GLU A C 1
ATOM 699 O O . GLU A 1 87 ? 15.861 2.781 -21.831 1.00 92.19 87 GLU A O 1
ATOM 704 N N . ARG A 1 88 ? 17.360 4.347 -22.453 1.00 93.12 88 ARG A N 1
ATOM 705 C CA . ARG A 1 88 ? 17.325 5.085 -21.186 1.00 93.12 88 ARG A CA 1
ATOM 706 C C . ARG A 1 88 ? 15.962 5.700 -20.920 1.00 93.12 88 ARG A C 1
ATOM 708 O O . ARG A 1 88 ? 15.428 5.506 -19.831 1.00 93.12 88 ARG A O 1
ATOM 715 N N . GLU A 1 89 ? 15.397 6.406 -21.893 1.00 93.19 89 GLU A N 1
ATOM 716 C CA . GLU A 1 89 ? 14.078 7.026 -21.761 1.00 93.19 89 GLU A CA 1
ATOM 717 C C . GLU A 1 89 ? 12.996 5.986 -21.486 1.00 93.19 89 GLU A C 1
ATOM 719 O O . GLU A 1 89 ? 12.175 6.178 -20.591 1.00 93.19 89 GLU A O 1
ATOM 724 N N . ASN A 1 90 ? 13.017 4.857 -22.200 1.00 91.19 90 ASN A N 1
ATOM 725 C CA . ASN A 1 90 ? 12.089 3.761 -21.947 1.00 91.19 90 ASN A CA 1
ATOM 726 C C . ASN A 1 90 ? 12.252 3.218 -20.526 1.00 91.19 90 ASN A C 1
ATOM 728 O O . ASN A 1 90 ? 11.256 3.074 -19.824 1.00 91.19 90 ASN A O 1
ATOM 732 N N . THR A 1 91 ? 13.485 2.957 -20.083 1.00 93.62 91 THR A N 1
ATOM 733 C CA . THR A 1 91 ? 13.756 2.451 -18.726 1.00 93.62 91 THR A CA 1
ATOM 734 C C . THR A 1 91 ? 13.228 3.414 -17.663 1.00 93.62 91 THR A C 1
ATOM 736 O O . THR A 1 91 ? 12.479 2.999 -16.784 1.00 93.62 91 THR A O 1
ATOM 739 N N . MET A 1 92 ? 13.520 4.710 -17.796 1.00 92.81 92 MET A N 1
ATOM 740 C CA . MET A 1 92 ? 13.015 5.741 -16.886 1.00 92.81 92 MET A CA 1
ATOM 741 C C . MET A 1 92 ? 11.486 5.822 -16.896 1.00 92.81 92 MET A C 1
ATOM 743 O O . MET A 1 92 ? 10.875 5.933 -15.839 1.00 92.81 92 MET A O 1
ATOM 747 N N . GLN A 1 93 ? 10.850 5.722 -18.068 1.00 92.81 93 GLN A N 1
ATOM 748 C CA . GLN A 1 93 ? 9.389 5.695 -18.164 1.00 92.81 93 GLN A CA 1
ATOM 749 C C . GLN A 1 93 ? 8.779 4.459 -17.495 1.00 92.81 93 GLN A C 1
ATOM 751 O O . GLN A 1 93 ? 7.706 4.565 -16.902 1.00 92.81 93 GLN A O 1
ATOM 756 N N . TYR A 1 94 ? 9.417 3.288 -17.596 1.00 88.62 94 TYR A N 1
ATOM 757 C CA . TYR A 1 94 ? 8.969 2.088 -16.885 1.00 88.62 94 TYR A CA 1
ATOM 758 C C . TYR A 1 94 ? 9.105 2.267 -15.371 1.00 88.62 94 TYR A C 1
ATOM 760 O O . TYR A 1 94 ? 8.138 2.027 -14.656 1.00 88.62 94 TYR A O 1
ATOM 768 N N . GLU A 1 95 ? 10.249 2.755 -14.891 1.00 92.50 95 GLU A N 1
ATOM 769 C CA . GLU A 1 95 ? 10.480 3.021 -13.466 1.00 92.50 95 GLU A CA 1
ATOM 770 C C . GLU A 1 95 ? 9.512 4.072 -12.903 1.00 92.50 95 GLU A C 1
ATOM 772 O O . GLU A 1 95 ? 8.958 3.886 -11.822 1.00 92.50 95 GLU A O 1
ATOM 777 N N . GLU A 1 96 ? 9.251 5.158 -13.637 1.00 92.06 96 GLU A N 1
ATOM 778 C CA . GLU A 1 96 ? 8.293 6.191 -13.235 1.00 92.06 96 GLU A CA 1
ATOM 779 C C . GLU A 1 96 ? 6.863 5.642 -13.189 1.00 92.06 96 GLU A C 1
ATOM 781 O O . GLU A 1 96 ? 6.127 5.917 -12.239 1.00 92.06 96 GLU A O 1
ATOM 786 N N . LYS A 1 97 ? 6.470 4.820 -14.172 1.00 90.44 97 LYS A N 1
ATOM 787 C CA . LYS A 1 97 ? 5.164 4.147 -14.170 1.00 90.44 97 LYS A CA 1
ATOM 788 C C . LYS A 1 97 ? 5.026 3.201 -12.983 1.00 90.44 97 LYS A C 1
ATOM 790 O O . LYS A 1 97 ? 4.035 3.311 -12.267 1.00 90.44 97 LYS A O 1
ATOM 795 N N . GLU A 1 98 ? 6.012 2.345 -12.734 1.00 91.62 98 GLU A N 1
ATOM 796 C CA . GLU A 1 98 ? 6.040 1.429 -11.584 1.00 91.62 98 GLU A CA 1
ATOM 797 C C . GLU A 1 98 ? 5.970 2.198 -10.253 1.00 91.62 98 GLU A C 1
ATOM 799 O O . GLU A 1 98 ? 5.159 1.880 -9.380 1.00 91.62 98 GLU A O 1
ATOM 804 N N . ALA A 1 99 ? 6.752 3.274 -10.109 1.00 90.81 99 ALA A N 1
ATOM 805 C CA . ALA A 1 99 ? 6.738 4.121 -8.919 1.00 90.81 99 ALA A CA 1
ATOM 806 C C . ALA A 1 99 ? 5.396 4.846 -8.736 1.00 90.81 99 ALA A C 1
ATOM 808 O O . ALA A 1 99 ? 4.902 4.971 -7.612 1.00 90.81 99 ALA A O 1
ATOM 809 N N . SER A 1 100 ? 4.783 5.312 -9.828 1.00 90.88 100 SER A N 1
ATOM 810 C CA . SER A 1 100 ? 3.464 5.946 -9.801 1.00 90.88 100 SER A CA 1
ATOM 811 C C . SER A 1 100 ? 2.356 4.958 -9.428 1.00 90.88 100 SER A C 1
ATOM 813 O O . SER A 1 100 ? 1.505 5.305 -8.611 1.00 90.88 100 SER A O 1
ATOM 815 N N . ALA A 1 101 ? 2.407 3.723 -9.939 1.00 89.81 101 ALA A N 1
ATOM 816 C CA . ALA A 1 101 ? 1.465 2.658 -9.608 1.00 89.81 101 ALA A CA 1
ATOM 817 C C . ALA A 1 101 ? 1.590 2.262 -8.132 1.00 89.81 101 ALA A C 1
ATOM 819 O O . ALA A 1 101 ? 0.605 2.316 -7.406 1.00 89.81 101 ALA A O 1
ATOM 820 N N . THR A 1 102 ? 2.815 2.025 -7.652 1.00 88.12 102 THR A N 1
ATOM 821 C CA . THR A 1 102 ? 3.087 1.746 -6.231 1.00 88.12 102 THR A CA 1
ATOM 822 C C . THR A 1 102 ? 2.574 2.872 -5.326 1.00 88.12 102 THR A C 1
ATOM 824 O O . THR A 1 102 ? 1.994 2.631 -4.267 1.00 88.12 102 THR A O 1
ATOM 827 N N . ARG A 1 103 ? 2.770 4.137 -5.727 1.00 87.56 103 ARG A N 1
ATOM 828 C CA . ARG A 1 103 ? 2.271 5.294 -4.970 1.00 87.56 103 ARG A CA 1
ATOM 829 C C . ARG A 1 103 ? 0.745 5.356 -4.963 1.00 87.56 103 ARG A C 1
ATOM 831 O O . ARG A 1 103 ? 0.176 5.705 -3.933 1.00 87.56 103 ARG A O 1
ATOM 838 N N . GLN A 1 104 ? 0.103 5.049 -6.086 1.00 83.31 104 GLN A N 1
ATOM 839 C CA . GLN A 1 104 ? -1.351 5.019 -6.209 1.00 83.31 104 GLN A CA 1
ATOM 840 C C . GLN A 1 104 ? -1.956 3.900 -5.353 1.00 83.31 104 GLN A C 1
ATOM 842 O O . GLN A 1 104 ? -2.850 4.175 -4.560 1.00 83.31 104 GLN A O 1
ATOM 847 N N . GLU A 1 105 ? -1.414 2.684 -5.430 1.00 85.25 105 GLU A N 1
ATOM 848 C CA . GLU A 1 105 ? -1.819 1.546 -4.594 1.00 85.25 105 GLU A CA 1
ATOM 849 C C . GLU A 1 105 ? -1.668 1.863 -3.104 1.00 85.25 105 GLU A C 1
ATOM 851 O O . GLU A 1 105 ? -2.573 1.605 -2.316 1.00 85.25 105 GLU A O 1
ATOM 856 N N . LYS A 1 106 ? -0.558 2.502 -2.711 1.00 85.56 106 LYS A N 1
ATOM 857 C CA . LYS A 1 106 ? -0.359 2.938 -1.325 1.00 85.56 106 LYS A CA 1
ATOM 858 C C . LYS A 1 106 ? -1.414 3.955 -0.881 1.00 85.56 106 LYS A C 1
ATOM 860 O O . LYS A 1 106 ? -1.932 3.839 0.223 1.00 85.56 106 LYS A O 1
ATOM 865 N N . LEU A 1 107 ? -1.741 4.939 -1.722 1.00 84.06 107 LEU A N 1
ATOM 866 C CA . LEU A 1 107 ? -2.794 5.916 -1.421 1.00 84.06 107 LEU A CA 1
ATOM 867 C C . LEU A 1 107 ? -4.169 5.251 -1.287 1.00 84.06 107 LEU A C 1
ATOM 869 O O . LEU A 1 107 ? -4.945 5.632 -0.415 1.00 84.06 107 LEU A O 1
ATOM 873 N N . GLU A 1 108 ? -4.470 4.267 -2.133 1.00 83.56 108 GLU A N 1
ATOM 874 C CA . GLU A 1 108 ? -5.715 3.500 -2.069 1.00 83.56 108 GLU A CA 1
ATOM 875 C C . GLU A 1 108 ? -5.785 2.667 -0.787 1.00 83.56 108 GLU A C 1
ATOM 877 O O . GLU A 1 108 ? -6.792 2.729 -0.082 1.00 83.56 108 GLU A O 1
ATOM 882 N N . GLN A 1 109 ? -4.698 1.987 -0.424 1.00 83.12 109 GLN A N 1
ATOM 883 C CA . GLN A 1 109 ? -4.585 1.233 0.822 1.00 83.12 109 GLN A CA 1
ATOM 884 C C . GLN A 1 109 ? -4.747 2.129 2.059 1.00 83.12 109 GLN A C 1
ATOM 886 O O . GLN A 1 109 ? -5.583 1.849 2.916 1.00 83.12 109 GLN A O 1
ATOM 891 N N . ASP A 1 110 ? -4.011 3.243 2.130 1.00 83.25 110 ASP A N 1
ATOM 892 C CA . ASP A 1 110 ? -4.107 4.200 3.240 1.00 83.25 110 ASP A CA 1
ATOM 893 C C . ASP A 1 110 ? -5.530 4.802 3.329 1.00 83.25 110 ASP A C 1
ATOM 895 O O . ASP A 1 110 ? -6.042 5.074 4.417 1.00 83.25 110 ASP A O 1
ATOM 899 N N . SER A 1 111 ? -6.213 4.971 2.188 1.00 83.06 111 SER A N 1
ATOM 900 C CA . SER A 1 111 ? -7.607 5.428 2.156 1.00 83.06 111 SER A CA 1
ATOM 901 C C . SER A 1 111 ? -8.595 4.374 2.667 1.00 83.06 111 SER A C 1
ATOM 903 O O . SER A 1 111 ? -9.532 4.725 3.386 1.00 83.06 111 SER A O 1
ATOM 905 N N . ALA A 1 112 ? -8.377 3.097 2.339 1.00 84.06 112 ALA A N 1
ATOM 906 C CA . ALA A 1 112 ? -9.205 1.986 2.796 1.00 84.06 112 ALA A CA 1
ATOM 907 C C . ALA A 1 112 ? -9.074 1.784 4.309 1.00 84.06 112 ALA A C 1
ATOM 909 O O . ALA A 1 112 ? -10.082 1.688 5.003 1.00 84.06 112 ALA A O 1
ATOM 910 N N . GLU A 1 113 ? -7.851 1.825 4.839 1.00 85.56 113 GLU A N 1
ATOM 911 C CA . GLU A 1 113 ? -7.612 1.740 6.282 1.00 85.56 113 GLU A CA 1
ATOM 912 C C . GLU A 1 113 ? -8.284 2.892 7.030 1.00 85.56 113 GLU A C 1
ATOM 914 O O . GLU A 1 113 ? -8.923 2.677 8.055 1.00 85.56 113 GLU A O 1
ATOM 919 N N . MET A 1 114 ? -8.229 4.113 6.496 1.00 85.06 114 MET A N 1
ATOM 920 C CA . MET A 1 114 ? -8.917 5.248 7.111 1.00 85.06 114 MET A CA 1
ATOM 921 C C . MET A 1 114 ? -10.449 5.089 7.101 1.00 85.06 114 MET A C 1
ATOM 923 O O . MET A 1 114 ? -11.118 5.504 8.052 1.00 85.06 114 MET A O 1
ATOM 927 N N . ILE A 1 115 ? -11.018 4.472 6.058 1.00 85.38 115 ILE A N 1
ATOM 928 C CA . ILE A 1 115 ? -12.446 4.120 6.011 1.00 85.38 115 ILE A CA 1
ATOM 929 C C . ILE A 1 115 ? -12.774 3.075 7.076 1.00 85.38 115 ILE A C 1
ATOM 931 O O . ILE A 1 115 ? -13.727 3.260 7.833 1.00 85.38 115 ILE A O 1
ATOM 935 N N . ASP A 1 116 ? -11.997 1.999 7.150 1.00 87.81 116 ASP A N 1
ATOM 936 C CA . ASP A 1 116 ? -12.222 0.919 8.108 1.00 87.81 116 ASP A CA 1
ATOM 937 C C . ASP A 1 116 ? -12.083 1.406 9.553 1.00 87.81 116 ASP A C 1
ATOM 939 O O . ASP A 1 116 ? -12.881 1.030 10.412 1.00 87.81 116 ASP A O 1
ATOM 943 N N . GLU A 1 117 ? -11.144 2.312 9.819 1.00 89.31 117 GLU A N 1
ATOM 944 C CA . GLU A 1 117 ? -10.970 2.909 11.138 1.00 89.31 117 GLU A CA 1
ATOM 945 C C . GLU A 1 117 ? -12.124 3.865 11.478 1.00 89.31 117 GLU A C 1
ATOM 947 O O . GLU A 1 117 ? -12.629 3.894 12.603 1.00 89.31 117 GLU A O 1
ATOM 952 N N . THR A 1 118 ? -12.628 4.598 10.482 1.00 86.44 118 THR A N 1
ATOM 953 C CA . THR A 1 118 ? -13.845 5.405 10.636 1.00 86.44 118 THR A CA 1
ATOM 954 C C . THR A 1 118 ? -15.042 4.522 10.980 1.00 86.44 118 THR A C 1
ATOM 956 O O . THR A 1 118 ? -15.796 4.849 11.898 1.00 86.44 118 THR A O 1
ATOM 959 N N . LEU A 1 119 ? -15.206 3.392 10.288 1.00 87.06 119 LEU A N 1
ATOM 960 C CA . LEU A 1 119 ? -16.255 2.408 10.557 1.00 87.06 119 LEU A CA 1
ATOM 961 C C . LEU A 1 119 ? -16.092 1.760 11.936 1.00 87.06 119 LEU A C 1
ATOM 963 O O . LEU A 1 119 ? -17.088 1.551 12.622 1.00 87.06 119 LEU A O 1
ATOM 967 N N . LEU A 1 120 ? -14.861 1.493 12.373 1.00 89.81 120 LEU A N 1
ATOM 968 C CA . LEU A 1 120 ? -14.578 0.942 13.696 1.00 89.81 120 LEU A CA 1
ATOM 969 C C . LEU A 1 120 ? -15.092 1.847 14.819 1.00 89.81 120 LEU A C 1
ATOM 971 O O . LEU A 1 120 ? -15.592 1.324 15.808 1.00 89.81 120 LEU A O 1
ATOM 975 N N . PHE A 1 121 ? -14.981 3.173 14.702 1.00 87.88 121 PHE A N 1
ATOM 976 C CA . PHE A 1 121 ? -15.378 4.091 15.782 1.00 87.88 121 PHE A CA 1
ATOM 977 C C . PHE A 1 121 ? -16.773 4.699 15.610 1.00 87.88 121 PHE A C 1
ATOM 979 O O . PHE A 1 121 ? -17.492 4.872 16.592 1.00 87.88 121 PHE A O 1
ATOM 986 N N . HIS A 1 122 ? -17.178 5.002 14.377 1.00 82.62 122 HIS A N 1
ATOM 987 C CA . HIS A 1 122 ? -18.437 5.693 14.083 1.00 82.62 122 HIS A CA 1
ATOM 988 C C . HIS A 1 122 ? -19.526 4.763 13.548 1.00 82.62 122 HIS A C 1
ATOM 990 O O . HIS A 1 122 ? -20.700 5.145 13.544 1.00 82.62 122 HIS A O 1
ATOM 996 N N . GLY A 1 123 ? -19.168 3.550 13.122 1.00 78.81 123 GLY A N 1
ATOM 997 C CA . GLY A 1 123 ? -20.110 2.549 12.637 1.00 78.81 123 GLY A CA 1
ATOM 998 C C . GLY A 1 123 ? -21.155 2.148 13.677 1.00 78.81 123 GLY A C 1
ATOM 999 O O . GLY A 1 123 ? -21.094 2.492 14.861 1.00 78.81 123 GLY A O 1
ATOM 1000 N N . GLU A 1 124 ? -22.183 1.467 13.197 1.00 77.12 124 GLU A N 1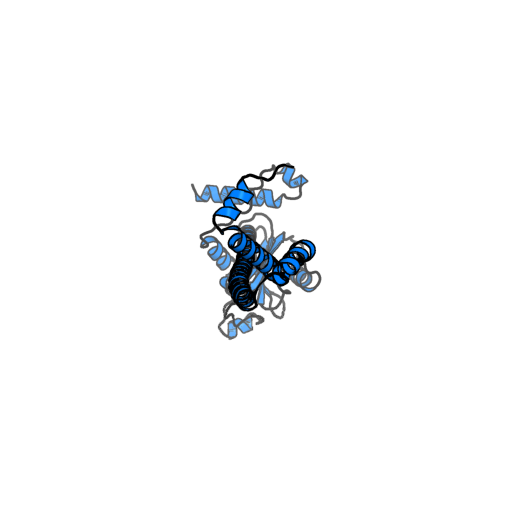
ATOM 1001 C CA . GLU A 1 124 ? -23.228 0.839 14.005 1.00 77.12 124 GLU A CA 1
ATOM 1002 C C . GLU A 1 124 ? -22.990 -0.673 14.132 1.00 77.12 124 GLU A C 1
ATOM 1004 O O . GLU A 1 124 ? -23.396 -1.287 15.123 1.00 77.12 124 GLU A O 1
ATOM 1009 N N . SER A 1 125 ? -22.291 -1.259 13.155 1.00 78.56 125 SER A N 1
ATOM 1010 C CA . SER A 1 125 ? -21.853 -2.650 13.183 1.00 78.56 125 SER A CA 1
ATOM 1011 C C . SER A 1 125 ? -20.752 -2.882 14.229 1.00 78.56 125 SER A C 1
ATOM 1013 O O . SER A 1 125 ? -19.801 -2.111 14.358 1.00 78.56 125 SER A O 1
ATOM 1015 N N . GLY A 1 126 ? -20.877 -3.968 15.001 1.00 87.00 126 GLY A N 1
ATOM 1016 C CA . GLY A 1 126 ? -19.830 -4.387 15.935 1.00 87.00 126 GLY A CA 1
ATOM 1017 C C . GLY A 1 126 ? -18.598 -4.846 15.162 1.00 87.00 126 GLY A C 1
ATOM 1018 O O . GLY A 1 126 ? -18.702 -5.702 14.283 1.00 87.00 126 GLY A O 1
ATOM 1019 N N . ARG A 1 127 ? -17.428 -4.290 15.478 1.00 92.06 127 ARG A N 1
ATOM 1020 C CA . ARG A 1 127 ? -16.170 -4.546 14.760 1.00 92.06 127 ARG A CA 1
ATOM 1021 C C . ARG A 1 127 ? -15.017 -4.731 15.728 1.00 92.06 127 ARG A C 1
ATOM 1023 O O . ARG A 1 127 ? -15.047 -4.228 16.848 1.00 92.06 127 ARG A O 1
ATOM 1030 N N . PHE A 1 128 ? -13.989 -5.440 15.289 1.00 94.50 128 PHE A N 1
ATOM 1031 C CA . PHE A 1 128 ? -12.693 -5.424 15.947 1.00 94.50 128 PHE A CA 1
ATOM 1032 C C . PHE A 1 128 ? -11.618 -5.033 14.945 1.00 94.50 128 PHE A C 1
ATOM 1034 O O . PHE A 1 128 ? -11.762 -5.262 13.743 1.00 94.50 128 PHE A O 1
ATOM 1041 N N . ALA A 1 129 ? -10.540 -4.462 15.456 1.00 95.44 129 ALA A N 1
ATOM 1042 C CA . ALA A 1 129 ? -9.383 -4.088 14.674 1.00 95.44 129 ALA A CA 1
ATOM 1043 C C . ALA A 1 129 ? -8.094 -4.461 15.397 1.00 95.44 129 ALA A C 1
ATOM 1045 O O . ALA A 1 129 ? -8.054 -4.566 16.626 1.00 95.44 129 ALA A O 1
ATOM 1046 N N . ILE A 1 130 ? -7.047 -4.663 14.608 1.00 96.38 130 ILE A N 1
ATOM 1047 C CA . ILE A 1 130 ? -5.695 -4.929 15.084 1.00 96.38 130 ILE A CA 1
ATOM 1048 C C . ILE A 1 130 ? -4.820 -3.753 14.680 1.00 96.38 130 ILE A C 1
ATOM 1050 O O . ILE A 1 130 ? -4.812 -3.327 13.523 1.00 96.38 130 ILE A O 1
ATOM 1054 N N . TYR A 1 131 ? -4.071 -3.263 15.653 1.00 95.25 131 TYR A N 1
ATOM 1055 C CA . TYR A 1 131 ? -3.133 -2.167 15.537 1.00 95.25 131 TYR A CA 1
ATOM 1056 C C . TYR A 1 131 ? -1.729 -2.686 15.818 1.00 95.25 131 TYR A C 1
ATOM 1058 O O . TYR A 1 131 ? -1.500 -3.356 16.826 1.00 95.25 131 TYR A O 1
ATOM 1066 N N . GLN A 1 132 ? -0.795 -2.357 14.933 1.00 93.88 132 GLN A N 1
ATOM 1067 C CA . GLN A 1 132 ? 0.615 -2.725 15.047 1.00 93.88 132 GLN A CA 1
ATOM 1068 C C . GLN A 1 132 ? 1.473 -1.472 14.936 1.00 93.88 132 GLN A C 1
ATOM 1070 O O . GLN A 1 132 ? 1.083 -0.504 14.282 1.00 93.88 132 GLN A O 1
ATOM 1075 N N . MET A 1 133 ? 2.623 -1.468 15.605 1.00 90.31 133 MET A N 1
ATOM 1076 C CA . MET A 1 133 ? 3.542 -0.335 15.532 1.00 90.31 133 MET A CA 1
ATOM 1077 C C . MET A 1 133 ? 4.169 -0.229 14.146 1.00 90.31 133 MET A C 1
ATOM 1079 O O . MET A 1 133 ? 4.579 -1.236 13.561 1.00 90.31 133 MET A O 1
ATOM 1083 N N . ASP A 1 134 ? 4.323 0.996 13.652 1.00 79.94 134 ASP A N 1
ATOM 1084 C CA . ASP A 1 134 ? 5.066 1.222 12.418 1.00 79.94 134 ASP A CA 1
ATOM 1085 C C . ASP A 1 134 ? 6.555 0.909 12.639 1.00 79.94 134 ASP A C 1
ATOM 1087 O O . ASP A 1 134 ? 7.262 1.579 13.394 1.00 79.94 134 ASP A O 1
ATOM 1091 N N . THR A 1 135 ? 7.077 -0.086 11.918 1.00 66.38 135 THR A N 1
ATOM 1092 C CA . THR A 1 135 ? 8.489 -0.513 11.999 1.00 66.38 135 THR A CA 1
ATOM 1093 C C . THR A 1 135 ? 9.494 0.531 11.490 1.00 66.38 135 THR A C 1
ATOM 1095 O O . THR A 1 135 ? 10.698 0.293 11.526 1.00 66.38 135 THR A O 1
ATOM 1098 N N . GLY A 1 136 ? 9.019 1.664 10.963 1.00 58.31 136 GLY A N 1
ATOM 1099 C CA . GLY A 1 136 ? 9.850 2.750 10.436 1.00 58.31 136 GLY A CA 1
ATOM 1100 C C . GLY A 1 136 ? 10.170 3.864 11.439 1.00 58.31 136 GLY A C 1
ATOM 1101 O O . GLY A 1 136 ? 10.943 4.759 11.099 1.00 58.31 136 GLY A O 1
ATOM 1102 N N . GLY A 1 137 ? 9.573 3.841 12.635 1.00 59.41 137 GLY A N 1
ATOM 1103 C CA . GLY A 1 137 ? 9.783 4.855 13.670 1.00 59.41 137 GLY A CA 1
ATOM 1104 C C . GLY A 1 137 ? 10.955 4.552 14.608 1.00 59.41 137 GLY A C 1
ATOM 1105 O O . GLY A 1 137 ? 11.429 3.425 14.717 1.00 59.41 137 GLY A O 1
ATOM 1106 N N . GLU A 1 138 ? 11.390 5.562 15.363 1.00 58.59 138 GLU A N 1
ATOM 1107 C CA . GLU A 1 138 ? 12.369 5.452 16.461 1.00 58.59 138 GLU A CA 1
ATOM 1108 C C . GLU A 1 138 ? 11.731 4.823 17.728 1.00 58.59 138 GLU A C 1
ATOM 1110 O O . GLU A 1 138 ? 12.035 5.183 18.869 1.00 58.59 138 GLU A O 1
ATOM 1115 N N . HIS A 1 139 ? 10.760 3.925 17.540 1.00 61.69 139 HIS A N 1
ATOM 1116 C CA . HIS A 1 139 ? 9.910 3.419 18.610 1.00 61.69 139 HIS A CA 1
ATOM 1117 C C . HIS A 1 139 ? 10.648 2.325 19.377 1.00 61.69 139 HIS A C 1
ATOM 1119 O O . HIS A 1 139 ? 10.850 1.202 18.927 1.00 61.69 139 HIS A O 1
ATOM 1125 N N . THR A 1 140 ? 11.100 2.698 20.567 1.00 69.81 140 THR A N 1
ATOM 1126 C CA . THR A 1 140 ? 12.078 1.953 21.366 1.00 69.81 140 THR A CA 1
ATOM 1127 C C . THR A 1 140 ? 11.449 0.913 22.300 1.00 69.81 140 THR A C 1
ATOM 1129 O O . THR A 1 140 ? 12.181 0.255 23.037 1.00 69.81 140 THR A O 1
ATOM 1132 N N . TYR A 1 141 ? 10.121 0.731 22.249 1.00 83.75 141 TYR A N 1
ATOM 1133 C CA . TYR A 1 141 ? 9.380 -0.194 23.117 1.00 83.75 141 TYR A CA 1
ATOM 1134 C C . TYR A 1 141 ? 8.622 -1.315 22.386 1.00 83.75 141 TYR A C 1
ATOM 1136 O O . TYR A 1 141 ? 7.797 -2.002 22.990 1.00 83.75 141 TYR A O 1
ATOM 1144 N N . GLN A 1 142 ? 8.938 -1.561 21.113 1.00 86.88 142 GLN A N 1
ATOM 1145 C CA . GLN A 1 142 ? 8.425 -2.725 20.390 1.00 86.88 142 GLN A CA 1
ATOM 1146 C C . GLN A 1 142 ? 8.788 -4.025 21.131 1.00 86.88 142 GLN A C 1
ATOM 1148 O O . GLN A 1 142 ? 9.908 -4.177 21.627 1.00 86.88 142 GLN A O 1
ATOM 1153 N N . PHE A 1 143 ? 7.838 -4.957 21.222 1.00 87.69 143 PHE A N 1
ATOM 1154 C CA . PHE A 1 143 ? 7.956 -6.220 21.963 1.00 87.69 143 PHE A CA 1
ATOM 1155 C C . PHE A 1 143 ? 8.158 -6.088 23.482 1.00 87.69 143 PHE A C 1
ATOM 1157 O O . PHE A 1 143 ? 8.421 -7.085 24.161 1.00 87.69 143 PHE A O 1
ATOM 1164 N N . MET A 1 144 ? 8.030 -4.887 24.054 1.00 90.19 144 MET A N 1
ATOM 1165 C CA . MET A 1 144 ? 8.081 -4.705 25.503 1.00 90.19 144 MET A CA 1
ATOM 1166 C C . MET A 1 144 ? 6.715 -4.955 26.137 1.00 90.19 144 MET A C 1
ATOM 1168 O O . MET A 1 144 ? 5.708 -4.454 25.661 1.00 90.19 144 MET A O 1
ATOM 1172 N N . GLY A 1 145 ? 6.659 -5.663 27.266 1.00 92.06 145 GLY A N 1
ATOM 1173 C CA . GLY A 1 145 ? 5.430 -5.725 28.068 1.00 92.06 145 GLY A CA 1
ATOM 1174 C C . GLY A 1 145 ? 5.027 -4.349 28.614 1.00 92.06 145 GLY A C 1
ATOM 1175 O O . GLY A 1 145 ? 5.878 -3.459 28.741 1.00 92.06 145 GLY A O 1
ATOM 1176 N N . PHE A 1 146 ? 3.759 -4.181 28.990 1.00 91.62 146 PHE A N 1
ATOM 1177 C CA . PHE A 1 146 ? 3.182 -2.887 29.372 1.00 91.62 146 PHE A CA 1
ATOM 1178 C C . PHE A 1 146 ? 3.943 -2.234 30.537 1.00 91.62 146 PHE A C 1
ATOM 1180 O O . PHE A 1 146 ? 4.438 -1.107 30.444 1.00 91.62 146 PHE A O 1
ATOM 1187 N N . GLU A 1 147 ? 4.141 -2.989 31.618 1.00 91.25 147 GLU A N 1
ATOM 1188 C CA . GLU A 1 147 ? 4.859 -2.518 32.808 1.00 91.25 147 GLU A CA 1
ATOM 1189 C C . GLU A 1 147 ? 6.334 -2.201 32.521 1.00 91.25 147 GLU A C 1
ATOM 1191 O O . GLU A 1 147 ? 6.915 -1.279 33.101 1.00 91.25 147 GLU A O 1
ATOM 1196 N N . SER A 1 148 ? 6.954 -2.938 31.596 1.00 91.06 148 SER A N 1
ATOM 1197 C CA . SER A 1 148 ? 8.349 -2.706 31.213 1.00 91.06 148 SER A CA 1
ATOM 1198 C C . SER A 1 148 ? 8.500 -1.396 30.447 1.00 91.06 148 SER A C 1
ATOM 1200 O O . SER A 1 148 ? 9.403 -0.616 30.756 1.00 91.06 148 SER A O 1
ATOM 1202 N N . ALA A 1 149 ? 7.604 -1.138 29.489 1.00 90.69 149 ALA A N 1
ATOM 1203 C CA . ALA A 1 149 ? 7.575 0.106 28.728 1.00 90.69 149 ALA A CA 1
ATOM 1204 C C . ALA A 1 149 ? 7.402 1.307 29.673 1.00 90.69 149 ALA A C 1
ATOM 1206 O O . ALA A 1 149 ? 8.227 2.224 29.679 1.00 90.69 149 ALA A O 1
ATOM 1207 N N . LYS A 1 150 ? 6.426 1.228 30.584 1.00 90.50 150 LYS A N 1
ATOM 1208 C CA . LYS A 1 150 ? 6.164 2.261 31.595 1.00 90.50 150 LYS A CA 1
ATOM 1209 C C . LYS A 1 150 ? 7.363 2.526 32.505 1.00 90.50 150 LYS A C 1
ATOM 1211 O O . LYS A 1 150 ? 7.682 3.677 32.800 1.00 90.50 150 LYS A O 1
ATOM 1216 N N . LYS A 1 151 ? 8.071 1.476 32.933 1.00 92.06 151 LYS A N 1
ATOM 1217 C CA . LYS A 1 151 ? 9.260 1.592 33.794 1.00 92.06 151 LYS A CA 1
ATOM 1218 C C . LYS A 1 151 ? 10.430 2.304 33.110 1.00 92.06 151 LYS A C 1
ATOM 1220 O O . LYS A 1 151 ? 11.205 2.973 33.791 1.00 92.06 151 LYS A O 1
ATOM 1225 N N . LEU A 1 152 ? 10.563 2.160 31.794 1.00 89.88 152 LEU A N 1
ATOM 1226 C CA . LEU A 1 152 ? 11.558 2.887 31.001 1.00 89.88 152 LEU A CA 1
ATOM 1227 C C . LEU A 1 152 ? 11.096 4.299 30.599 1.00 89.88 152 LEU A C 1
ATOM 1229 O O . LEU A 1 152 ? 11.862 5.026 29.974 1.00 89.88 152 LEU A O 1
ATOM 1233 N N . GLY A 1 153 ? 9.892 4.712 31.009 1.00 89.25 153 GLY A N 1
ATOM 1234 C CA . GLY A 1 153 ? 9.342 6.040 30.739 1.00 89.25 153 GLY A CA 1
ATOM 1235 C C . GLY A 1 153 ? 8.553 6.142 29.434 1.00 89.25 153 GLY A C 1
ATOM 1236 O O . GLY A 1 153 ? 8.212 7.251 29.032 1.00 89.25 153 GLY A O 1
ATOM 1237 N N . TYR A 1 154 ? 8.245 5.017 28.785 1.00 89.75 154 TYR A N 1
ATOM 1238 C CA . TYR A 1 154 ? 7.385 4.994 27.606 1.00 89.75 154 TYR A CA 1
ATOM 1239 C C . TYR A 1 154 ? 5.911 4.989 28.004 1.00 89.75 154 TYR A C 1
ATOM 1241 O O . TYR A 1 154 ? 5.515 4.381 28.998 1.00 89.75 154 TYR A O 1
ATOM 1249 N N . THR A 1 155 ? 5.098 5.666 27.200 1.00 89.44 155 THR A N 1
ATOM 1250 C CA . THR A 1 155 ? 3.636 5.616 27.275 1.00 89.44 155 THR A CA 1
ATOM 1251 C C . THR A 1 155 ? 3.133 5.058 25.958 1.00 89.44 155 THR A C 1
ATOM 1253 O O . THR A 1 155 ? 3.685 5.379 24.911 1.00 89.44 155 THR A O 1
ATOM 1256 N N . ILE A 1 156 ? 2.115 4.206 26.017 1.00 91.12 156 ILE A N 1
ATOM 1257 C CA . ILE A 1 156 ? 1.543 3.603 24.817 1.00 91.12 156 ILE A CA 1
ATOM 1258 C C . ILE A 1 156 ? 0.610 4.619 24.175 1.00 91.12 156 ILE A C 1
ATOM 1260 O O . ILE A 1 156 ? -0.471 4.891 24.696 1.00 91.12 156 ILE A O 1
ATOM 1264 N N . GLU A 1 157 ? 1.057 5.205 23.070 1.00 90.94 157 GLU A N 1
ATOM 1265 C CA . GLU A 1 157 ? 0.341 6.269 22.375 1.00 90.94 157 GLU A CA 1
ATOM 1266 C C . GLU A 1 157 ? -0.226 5.755 21.051 1.00 90.94 157 GLU A C 1
ATOM 1268 O O . GLU A 1 157 ? 0.479 5.135 20.260 1.00 90.94 157 GLU A O 1
ATOM 1273 N N . GLY A 1 158 ? -1.489 6.068 20.758 1.00 90.44 158 GLY A N 1
ATOM 1274 C CA . GLY A 1 158 ? -2.165 5.630 19.535 1.00 90.44 158 GLY A CA 1
ATOM 1275 C C . GLY A 1 158 ? -1.511 6.127 18.240 1.00 90.44 158 GLY A C 1
ATOM 1276 O O . GLY A 1 158 ? -1.730 5.524 17.194 1.00 90.44 158 GLY A O 1
ATOM 1277 N N . LYS A 1 159 ? -0.690 7.186 18.295 1.00 89.75 159 LYS A N 1
ATOM 1278 C CA . LYS A 1 159 ? 0.058 7.717 17.137 1.00 89.75 159 LYS A CA 1
ATOM 1279 C C . LYS A 1 159 ? 1.175 6.789 16.662 1.00 89.75 159 LYS A C 1
ATOM 1281 O O . LYS A 1 159 ? 1.566 6.883 15.508 1.00 89.75 159 LYS A O 1
ATOM 1286 N N . ASP A 1 160 ? 1.682 5.931 17.548 1.00 90.75 160 ASP A N 1
ATOM 1287 C CA . ASP A 1 160 ? 2.792 5.020 17.246 1.00 90.75 160 ASP A CA 1
ATOM 1288 C C . ASP A 1 160 ? 2.305 3.770 16.489 1.00 90.75 160 ASP A C 1
ATOM 1290 O O . ASP A 1 160 ? 3.103 2.924 16.087 1.00 90.75 160 ASP A O 1
ATOM 1294 N N . TYR A 1 161 ? 0.985 3.642 16.314 1.00 91.94 161 TYR A N 1
ATOM 1295 C CA . TYR A 1 161 ? 0.329 2.475 15.748 1.00 91.94 161 TYR A CA 1
ATOM 1296 C C . TYR A 1 161 ? -0.386 2.796 14.442 1.00 91.94 161 TYR A C 1
ATOM 1298 O O . TYR A 1 161 ? -1.006 3.849 14.272 1.00 91.94 161 TYR A O 1
ATOM 1306 N N . ARG A 1 162 ? -0.408 1.800 13.564 1.00 91.50 162 ARG A N 1
ATOM 1307 C CA . ARG A 1 162 ? -1.226 1.746 12.361 1.00 91.50 162 ARG A CA 1
ATOM 1308 C C . ARG A 1 162 ? -2.240 0.618 12.489 1.00 91.50 162 ARG A C 1
ATOM 1310 O O . ARG A 1 162 ? -1.917 -0.464 12.980 1.00 91.50 162 ARG A O 1
ATOM 1317 N N . MET A 1 163 ? -3.470 0.862 12.045 1.00 93.06 163 MET A N 1
ATOM 1318 C CA . MET A 1 163 ? -4.463 -0.199 11.922 1.00 93.06 163 MET A CA 1
ATOM 1319 C C . MET A 1 163 ? -4.097 -1.084 10.727 1.00 93.06 163 MET A C 1
ATOM 1321 O O . MET A 1 163 ? -4.038 -0.608 9.600 1.00 93.06 163 MET A O 1
ATOM 1325 N N . VAL A 1 164 ? -3.853 -2.368 10.973 1.00 92.56 164 VAL A N 1
ATOM 1326 C CA . VAL A 1 164 ? -3.437 -3.328 9.933 1.00 92.56 164 VAL A CA 1
ATOM 1327 C C . VAL A 1 164 ? -4.561 -4.265 9.505 1.00 92.56 164 VAL A C 1
ATOM 1329 O O . VAL A 1 164 ? -4.407 -5.026 8.551 1.00 92.56 164 VAL A O 1
ATOM 1332 N N . TYR A 1 165 ? -5.670 -4.269 10.247 1.00 93.44 165 TYR A N 1
ATOM 1333 C CA . TYR A 1 165 ? -6.808 -5.136 9.982 1.00 93.44 165 TYR A CA 1
ATOM 1334 C C . TYR A 1 165 ? -8.056 -4.657 10.712 1.00 93.44 165 TYR A C 1
ATOM 1336 O O . TYR A 1 165 ? -7.970 -4.262 11.876 1.00 93.44 165 TYR A O 1
ATOM 1344 N N . ALA A 1 166 ? -9.211 -4.797 10.068 1.00 92.19 166 ALA A N 1
ATOM 1345 C CA . ALA A 1 166 ? -10.522 -4.621 10.672 1.00 92.19 166 ALA A CA 1
ATOM 1346 C C . ALA A 1 166 ? -11.481 -5.708 10.172 1.00 92.19 166 ALA A C 1
ATOM 1348 O O . ALA A 1 166 ? -11.430 -6.116 9.014 1.00 92.19 166 ALA A O 1
ATOM 1349 N N . ALA A 1 167 ? -12.372 -6.188 11.037 1.00 90.81 167 ALA A N 1
ATOM 1350 C CA . ALA A 1 167 ? -13.425 -7.119 10.642 1.00 90.81 167 ALA A CA 1
ATOM 1351 C C . ALA A 1 167 ? -14.658 -7.020 11.547 1.00 90.81 167 ALA A C 1
ATOM 1353 O O . ALA A 1 167 ? -14.560 -6.533 12.679 1.00 90.81 167 ALA A O 1
ATOM 1354 N N . PRO A 1 168 ? -15.817 -7.532 11.090 1.00 89.75 168 PRO A N 1
ATOM 1355 C CA . PRO A 1 168 ? -16.987 -7.685 11.941 1.00 89.75 168 PRO A CA 1
ATOM 1356 C C . PRO A 1 168 ? -16.661 -8.512 13.188 1.00 89.75 168 PRO A C 1
ATOM 1358 O O . PRO A 1 168 ? -16.032 -9.574 13.117 1.00 89.75 168 PRO A O 1
ATOM 1361 N N . TRP A 1 169 ? -17.105 -8.025 14.340 1.00 89.69 169 TRP A N 1
ATOM 1362 C CA . TRP A 1 169 ? -16.986 -8.705 15.620 1.00 89.69 169 TRP A CA 1
ATOM 1363 C C . TRP A 1 169 ? -18.331 -9.304 16.015 1.00 89.69 169 TRP A C 1
ATOM 1365 O O . TRP A 1 169 ? -19.385 -8.692 15.848 1.00 89.69 169 TRP A O 1
ATOM 1375 N N . THR A 1 170 ? -18.289 -10.507 16.584 1.00 85.19 170 THR A N 1
ATOM 1376 C CA . THR A 1 170 ? -19.471 -11.153 17.159 1.00 85.19 170 THR A CA 1
ATOM 1377 C C . THR A 1 170 ? -19.275 -11.327 18.663 1.00 85.19 170 THR A C 1
ATOM 1379 O O . THR A 1 170 ? -18.156 -11.616 19.087 1.00 85.19 170 THR A O 1
ATOM 1382 N N . PRO A 1 171 ? -20.337 -11.224 19.487 1.00 83.25 171 PRO A N 1
ATOM 1383 C CA . PRO A 1 171 ? -20.225 -11.326 20.947 1.00 83.25 171 PRO A CA 1
ATOM 1384 C C . PRO A 1 171 ? -19.614 -12.621 21.484 1.00 83.25 171 PRO A C 1
ATOM 1386 O O . PRO A 1 171 ? -19.255 -12.689 22.655 1.00 83.25 171 PRO A O 1
ATOM 1389 N N . THR A 1 172 ? -19.527 -13.653 20.648 1.00 86.38 172 THR A N 1
ATOM 1390 C CA . THR A 1 172 ? -18.935 -14.946 20.988 1.00 86.38 172 THR A CA 1
ATOM 1391 C C . THR A 1 172 ? -17.416 -14.982 20.852 1.00 86.38 172 THR A C 1
ATOM 1393 O O . THR A 1 172 ? -16.825 -15.923 21.358 1.00 86.38 172 THR A O 1
ATOM 1396 N N . ILE A 1 173 ? -16.799 -14.010 20.170 1.00 88.38 173 ILE A N 1
ATOM 1397 C CA . ILE A 1 173 ? -15.350 -13.970 19.928 1.00 88.38 173 ILE A CA 1
ATOM 1398 C C . ILE A 1 173 ? -14.656 -13.246 21.088 1.00 88.38 173 ILE A C 1
ATOM 1400 O O . ILE A 1 173 ? -14.920 -12.060 21.326 1.00 88.38 173 ILE A O 1
ATOM 1404 N N . THR A 1 174 ? -13.748 -13.939 21.778 1.00 93.06 174 THR A N 1
ATOM 1405 C CA . THR A 1 174 ? -12.910 -13.364 22.844 1.00 93.06 174 THR A CA 1
ATOM 1406 C C . THR A 1 174 ? -11.587 -12.798 22.315 1.00 93.06 174 THR A C 1
ATOM 1408 O O . THR A 1 174 ? -11.245 -12.941 21.141 1.00 93.06 174 THR A O 1
ATOM 1411 N N . LEU A 1 175 ? -10.823 -12.131 23.190 1.00 94.19 175 LEU A N 1
ATOM 1412 C CA . LEU A 1 175 ? -9.473 -11.661 22.861 1.00 94.19 175 LEU A CA 1
ATOM 1413 C C . LEU A 1 175 ? -8.528 -12.835 22.576 1.00 94.19 175 LEU A C 1
ATOM 1415 O O . LEU A 1 175 ? -7.702 -12.756 21.670 1.00 94.19 175 LEU A O 1
ATOM 1419 N N . GLU A 1 176 ? -8.687 -13.938 23.304 1.00 94.31 176 GLU A N 1
ATOM 1420 C CA . GLU A 1 176 ? -7.938 -15.175 23.097 1.00 94.31 176 GLU A CA 1
ATOM 1421 C C . GLU A 1 176 ? -8.263 -15.806 21.742 1.00 94.31 176 GLU A C 1
ATOM 1423 O O . GLU A 1 176 ? -7.337 -16.199 21.037 1.00 94.31 176 GLU A O 1
ATOM 1428 N N . ASP A 1 177 ? -9.537 -15.834 21.334 1.00 93.75 177 ASP A N 1
ATOM 1429 C CA . ASP A 1 177 ? -9.936 -16.344 20.015 1.00 93.75 177 ASP A CA 1
ATOM 1430 C C . ASP A 1 177 ? -9.299 -15.527 18.882 1.00 93.75 177 ASP A C 1
ATOM 1432 O O . ASP A 1 177 ? -8.847 -16.082 17.877 1.00 93.75 177 ASP A O 1
ATOM 1436 N N . ILE A 1 178 ? -9.241 -14.197 19.038 1.00 94.00 178 ILE A N 1
ATOM 1437 C CA . ILE A 1 178 ? -8.547 -13.310 18.095 1.00 94.00 178 ILE A CA 1
ATOM 1438 C C . ILE A 1 178 ? -7.053 -13.648 18.103 1.00 94.00 178 ILE A C 1
ATOM 1440 O O . ILE A 1 178 ? -6.481 -13.941 17.055 1.00 94.00 178 ILE A O 1
ATOM 1444 N N . PHE A 1 179 ? -6.415 -13.682 19.270 1.00 93.94 179 PHE A N 1
ATOM 1445 C CA . PHE A 1 179 ? -4.990 -13.986 19.374 1.00 93.94 179 PHE A CA 1
ATOM 1446 C C . PHE A 1 179 ? -4.626 -15.344 18.753 1.00 93.94 179 PHE A C 1
ATOM 1448 O O . PHE A 1 179 ? -3.651 -15.439 18.004 1.00 93.94 179 PHE A O 1
ATOM 1455 N N . GLU A 1 180 ? -5.420 -16.386 19.003 1.00 93.88 180 GLU A N 1
ATOM 1456 C CA . GLU A 1 180 ? -5.237 -17.711 18.412 1.00 93.88 180 GLU A CA 1
ATOM 1457 C C . GLU A 1 180 ? -5.419 -17.666 16.893 1.00 93.88 180 GLU A C 1
ATOM 1459 O O . GLU A 1 180 ? -4.570 -18.161 16.146 1.00 93.88 180 GLU A O 1
ATOM 1464 N N . ARG A 1 181 ? -6.494 -17.031 16.413 1.00 93.56 181 ARG A N 1
ATOM 1465 C CA . ARG A 1 181 ? -6.798 -16.945 14.983 1.00 93.56 181 ARG A CA 1
ATOM 1466 C C . ARG A 1 181 ? -5.657 -16.310 14.202 1.00 93.56 181 ARG A C 1
ATOM 1468 O O . ARG A 1 181 ? -5.239 -16.876 13.201 1.00 93.56 181 ARG A O 1
ATOM 1475 N N . PHE A 1 182 ? -5.111 -15.184 14.645 1.00 94.31 182 PHE A N 1
ATOM 1476 C CA . PHE A 1 182 ? -4.069 -14.491 13.879 1.00 94.31 182 PHE A CA 1
ATOM 1477 C C . PHE A 1 182 ? -2.664 -15.103 14.028 1.00 94.31 182 PHE A C 1
ATOM 1479 O O . PHE A 1 182 ? -1.761 -14.760 13.260 1.00 94.31 182 PHE A O 1
ATOM 1486 N N . ASN A 1 183 ? -2.488 -16.054 14.951 1.00 92.69 183 ASN A N 1
ATOM 1487 C CA . ASN A 1 183 ? -1.242 -16.801 15.126 1.00 92.69 183 ASN A CA 1
ATOM 1488 C C . ASN A 1 183 ? -1.258 -18.209 14.515 1.00 92.69 183 ASN A C 1
ATOM 1490 O O . ASN A 1 183 ? -0.218 -18.666 14.045 1.00 92.69 183 ASN A O 1
ATOM 1494 N N . ILE A 1 184 ? -2.409 -18.886 14.495 1.00 91.19 184 ILE A N 1
ATOM 1495 C CA . ILE A 1 184 ? -2.550 -20.265 14.000 1.00 91.19 184 ILE A CA 1
ATOM 1496 C C . ILE A 1 184 ? -3.310 -20.305 12.670 1.00 91.19 184 ILE A C 1
ATOM 1498 O O . ILE A 1 184 ? -2.839 -20.902 11.705 1.00 91.19 184 ILE A O 1
ATOM 1502 N N . ASN A 1 185 ? -4.473 -19.654 12.605 1.00 90.19 185 ASN A N 1
ATOM 1503 C CA . ASN A 1 185 ? -5.407 -19.712 11.473 1.00 90.19 185 ASN A CA 1
ATOM 1504 C C . ASN A 1 185 ? -5.512 -18.351 10.773 1.00 90.19 185 ASN A C 1
ATOM 1506 O O . ASN A 1 185 ? -6.596 -17.765 10.666 1.00 90.19 185 ASN A O 1
ATOM 1510 N N . ARG A 1 186 ? -4.354 -17.826 10.356 1.00 88.25 186 ARG A N 1
ATOM 1511 C CA . ARG A 1 186 ? -4.222 -16.458 9.852 1.00 88.25 186 ARG A CA 1
ATOM 1512 C C . ARG A 1 186 ? -5.126 -16.223 8.625 1.00 88.25 186 ARG A C 1
ATOM 1514 O O . ARG A 1 186 ? -5.049 -17.007 7.678 1.00 88.25 186 ARG A O 1
ATOM 1521 N N . PRO A 1 187 ? -5.954 -15.159 8.614 1.00 90.31 187 PRO A N 1
ATOM 1522 C CA . PRO A 1 187 ? -6.746 -14.783 7.441 1.00 90.31 187 PRO A CA 1
ATOM 1523 C C . PRO A 1 187 ? -5.874 -14.424 6.226 1.00 90.31 187 PRO A C 1
ATOM 1525 O O . PRO A 1 187 ? -4.763 -13.923 6.386 1.00 90.31 187 PRO A O 1
ATOM 1528 N N . ASN A 1 188 ? -6.377 -14.658 5.010 1.00 86.50 188 ASN A N 1
ATOM 1529 C CA . ASN A 1 188 ? -5.634 -14.381 3.768 1.00 86.50 188 ASN A CA 1
ATOM 1530 C C . ASN A 1 188 ? -5.496 -12.879 3.464 1.00 86.50 188 ASN A C 1
ATOM 1532 O O . ASN A 1 188 ? -4.563 -12.475 2.782 1.00 86.50 188 ASN A O 1
ATOM 1536 N N . ASP A 1 189 ? -6.443 -12.085 3.949 1.00 86.75 189 ASP A N 1
ATOM 1537 C CA . ASP A 1 189 ? -6.531 -10.626 3.857 1.00 86.75 189 ASP A CA 1
ATOM 1538 C C . ASP A 1 189 ? -5.785 -9.912 4.998 1.00 86.75 189 ASP A C 1
ATOM 1540 O O . ASP A 1 189 ? -5.761 -8.686 5.070 1.00 86.75 189 ASP A O 1
ATOM 1544 N N . PHE A 1 190 ? -5.152 -10.666 5.902 1.00 87.69 190 PHE A N 1
ATOM 1545 C CA . PHE A 1 190 ? -4.333 -10.099 6.963 1.00 87.69 190 PHE A CA 1
ATOM 1546 C C . PHE A 1 190 ? -2.896 -9.873 6.486 1.00 87.69 190 PHE A C 1
ATOM 1548 O O . PHE A 1 190 ? -2.117 -10.817 6.329 1.00 87.69 190 PHE A O 1
ATOM 1555 N N . HIS A 1 191 ? -2.537 -8.602 6.310 1.00 82.50 191 HIS A N 1
ATOM 1556 C CA . HIS A 1 191 ? -1.216 -8.179 5.835 1.00 82.50 191 HIS A CA 1
ATOM 1557 C C . HIS A 1 191 ? -0.251 -7.752 6.956 1.00 82.50 191 HIS A C 1
ATOM 1559 O O . HIS A 1 191 ? 0.905 -7.434 6.681 1.00 82.50 191 HIS A O 1
ATOM 1565 N N . GLY A 1 192 ? -0.699 -7.785 8.215 1.00 87.12 192 GLY A N 1
ATOM 1566 C CA . GLY A 1 192 ? 0.139 -7.547 9.390 1.00 87.12 192 GLY A CA 1
ATOM 1567 C C . GLY A 1 192 ? 1.022 -8.741 9.773 1.00 87.12 192 GLY A C 1
ATOM 1568 O O . GLY A 1 192 ? 0.948 -9.839 9.205 1.00 87.12 192 GLY A 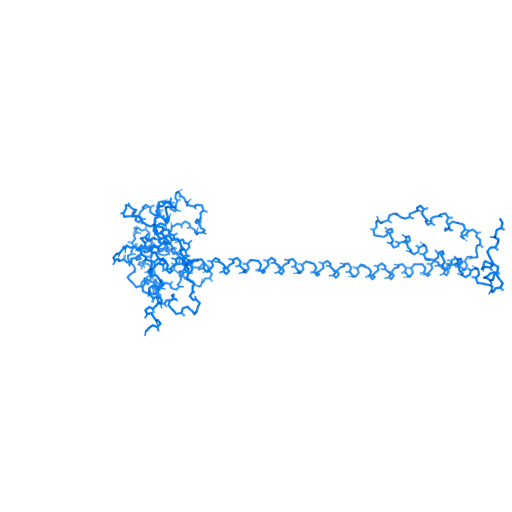O 1
ATOM 1569 N N . HIS A 1 193 ? 1.870 -8.545 10.782 1.00 90.56 193 HIS A N 1
ATOM 1570 C CA . HIS A 1 193 ? 2.629 -9.644 11.381 1.00 90.56 193 HIS A CA 1
ATOM 1571 C C . HIS A 1 193 ? 1.786 -10.437 12.388 1.00 90.56 193 HIS A C 1
ATOM 1573 O O . HIS A 1 193 ? 0.699 -10.024 12.775 1.00 90.56 193 HIS A O 1
ATOM 1579 N N . SER A 1 194 ? 2.288 -11.597 12.824 1.00 92.44 194 SER A N 1
ATOM 1580 C CA . SER A 1 194 ? 1.652 -12.389 13.890 1.00 92.44 194 SER A CA 1
ATOM 1581 C C . SER A 1 194 ? 1.382 -11.542 15.130 1.00 92.44 194 SER A C 1
ATOM 1583 O O . SER A 1 194 ? 2.246 -10.752 15.509 1.00 92.44 194 SER A O 1
ATOM 1585 N N . LEU A 1 195 ? 0.228 -11.756 15.767 1.00 93.25 195 LEU A N 1
ATOM 1586 C CA . LEU A 1 195 ? -0.119 -11.070 17.010 1.00 93.25 195 LEU A CA 1
ATOM 1587 C C . LEU A 1 195 ? 0.908 -11.390 18.096 1.00 93.25 195 LEU A C 1
ATOM 1589 O O . LEU A 1 195 ? 1.143 -12.557 18.420 1.00 93.25 195 LEU A O 1
ATOM 1593 N N . SER A 1 196 ? 1.505 -10.348 18.657 1.00 92.94 196 SER A N 1
ATOM 1594 C CA . SER A 1 196 ? 2.631 -10.433 19.580 1.00 92.94 196 SER A CA 1
ATOM 1595 C C . SER A 1 196 ? 2.585 -9.337 20.642 1.00 92.94 196 SER A C 1
ATOM 1597 O O . SER A 1 196 ? 1.752 -8.435 20.586 1.00 92.94 196 SER A O 1
ATOM 1599 N N . VAL A 1 197 ? 3.483 -9.433 21.629 1.00 93.56 197 VAL A N 1
ATOM 1600 C CA . VAL A 1 197 ? 3.653 -8.378 22.633 1.00 93.56 197 VAL A CA 1
ATOM 1601 C C . VAL A 1 197 ? 3.897 -7.059 21.918 1.00 93.56 197 VAL A C 1
ATOM 1603 O O . VAL A 1 197 ? 4.731 -7.021 21.021 1.00 93.56 197 VAL A O 1
ATOM 1606 N N . SER A 1 198 ? 3.223 -6.005 22.365 1.00 93.12 198 SER A N 1
ATOM 1607 C CA . SER A 1 198 ? 3.196 -4.685 21.735 1.00 93.12 198 SER A CA 1
ATOM 1608 C C . SER A 1 198 ? 2.188 -4.440 20.630 1.00 93.12 198 SER A C 1
ATOM 1610 O O . SER A 1 198 ? 2.170 -3.337 20.100 1.00 93.12 198 SER A O 1
ATOM 1612 N N . ASP A 1 199 ? 1.322 -5.400 20.326 1.00 95.44 199 ASP A N 1
ATOM 1613 C CA . ASP A 1 199 ? 0.165 -5.157 19.466 1.00 95.44 199 ASP A CA 1
ATOM 1614 C C . ASP A 1 199 ? -1.031 -4.660 20.285 1.00 95.44 199 ASP A C 1
ATOM 1616 O O . ASP A 1 199 ? -1.109 -4.871 21.497 1.00 95.44 199 ASP A O 1
ATOM 1620 N N . VAL A 1 200 ? -1.990 -4.005 19.629 1.00 96.69 200 VAL A N 1
ATOM 1621 C CA . VAL A 1 200 ? -3.224 -3.532 20.268 1.00 96.69 200 VAL A CA 1
ATOM 1622 C C . VAL A 1 200 ? -4.440 -4.076 19.527 1.00 96.69 200 VAL A C 1
ATOM 1624 O O . VAL A 1 200 ? -4.542 -3.985 18.307 1.00 96.69 200 VAL A O 1
ATOM 1627 N N . ILE A 1 201 ? -5.390 -4.633 20.272 1.00 96.81 201 ILE A N 1
ATOM 1628 C CA . ILE A 1 201 ? -6.680 -5.095 19.761 1.00 96.81 201 ILE A CA 1
ATOM 1629 C C . ILE A 1 201 ? -7.745 -4.108 20.223 1.00 96.81 201 ILE A C 1
ATOM 1631 O O . ILE A 1 201 ? -7.926 -3.895 21.421 1.00 96.81 201 ILE A O 1
ATOM 1635 N N . VAL A 1 202 ? -8.477 -3.524 19.283 1.00 96.44 202 VAL A N 1
ATOM 1636 C CA . VAL A 1 202 ? -9.616 -2.652 19.581 1.00 96.44 202 VAL A CA 1
ATOM 1637 C C . VAL A 1 202 ? -10.897 -3.403 19.267 1.00 96.44 202 VAL A C 1
ATOM 1639 O O . VAL A 1 202 ? -11.033 -3.967 18.188 1.00 96.44 202 VAL A O 1
ATOM 1642 N N . ILE A 1 203 ? -11.846 -3.415 20.199 1.00 94.25 203 ILE A N 1
ATOM 1643 C CA . ILE A 1 203 ? -13.163 -4.029 20.016 1.00 94.25 203 ILE A CA 1
ATOM 1644 C C . ILE A 1 203 ? -14.219 -2.949 20.214 1.00 94.25 203 ILE A C 1
ATOM 1646 O O . ILE A 1 203 ? -14.368 -2.424 21.319 1.00 94.25 203 ILE A O 1
ATOM 1650 N N . ASN A 1 204 ? -14.975 -2.658 19.159 1.00 90.44 204 ASN A N 1
ATOM 1651 C CA . ASN A 1 204 ? -16.212 -1.897 19.235 1.00 90.44 204 ASN A CA 1
ATOM 1652 C C . ASN A 1 204 ? -17.363 -2.852 19.564 1.00 90.44 204 ASN A C 1
ATOM 1654 O O . ASN A 1 204 ? -17.784 -3.679 18.746 1.00 90.44 204 ASN A O 1
ATOM 1658 N N . ARG A 1 205 ? -17.877 -2.722 20.787 1.00 84.31 205 ARG A N 1
ATOM 1659 C CA . ARG A 1 205 ? -19.169 -3.274 21.188 1.00 84.31 205 ARG A CA 1
ATOM 1660 C C . ARG A 1 205 ? -20.195 -2.163 21.010 1.00 84.31 205 ARG A C 1
ATOM 1662 O O . ARG A 1 205 ? -19.902 -1.014 21.307 1.00 84.31 205 ARG A O 1
ATOM 1669 N N . THR A 1 206 ? -21.434 -2.502 20.662 1.00 69.69 206 THR A N 1
ATOM 1670 C CA . THR A 1 206 ? -22.527 -1.551 20.356 1.00 69.69 206 THR A CA 1
ATOM 1671 C C . THR A 1 206 ? -22.774 -0.458 21.419 1.00 69.69 206 THR A C 1
ATOM 1673 O O . THR A 1 206 ? -23.465 0.517 21.141 1.00 69.69 206 THR A O 1
ATOM 1676 N N . ALA A 1 207 ? -22.244 -0.615 22.638 1.00 73.06 207 ALA A N 1
ATOM 1677 C CA . ALA A 1 207 ? -22.312 0.360 23.726 1.00 73.06 207 ALA A CA 1
ATOM 1678 C C . ALA A 1 207 ? -20.956 0.981 24.122 1.00 73.06 207 ALA A C 1
ATOM 1680 O O . ALA A 1 207 ? -20.950 2.019 24.777 1.00 73.06 207 ALA A O 1
ATOM 1681 N N . GLU A 1 208 ? -19.827 0.348 23.794 1.00 85.19 208 GLU A N 1
ATOM 1682 C CA . GLU A 1 208 ? -18.504 0.757 24.272 1.00 85.19 208 GLU A CA 1
ATOM 1683 C C . GLU A 1 208 ? -17.391 0.199 23.374 1.00 85.19 208 GLU A C 1
ATOM 1685 O O . GLU A 1 208 ? -17.360 -0.998 23.072 1.00 85.19 208 GLU A O 1
ATOM 1690 N N . THR A 1 209 ? -16.441 1.059 23.009 1.00 91.38 209 THR A N 1
ATOM 1691 C CA . THR A 1 209 ? -15.219 0.667 22.301 1.00 91.38 209 THR A CA 1
ATOM 1692 C C . THR A 1 209 ? -14.057 0.628 23.279 1.00 91.38 209 THR A C 1
ATOM 1694 O O . THR A 1 209 ? -13.776 1.622 23.944 1.00 91.38 209 THR A O 1
ATOM 1697 N N . LYS A 1 210 ? -13.372 -0.516 23.358 1.00 94.62 210 LYS A N 1
ATOM 1698 C CA . LYS A 1 210 ? -12.225 -0.729 24.251 1.00 94.62 210 LYS A CA 1
ATOM 1699 C C . LYS A 1 210 ? -10.991 -1.148 23.471 1.00 94.62 210 LYS A C 1
ATOM 1701 O O . LYS A 1 210 ? -11.103 -1.876 22.487 1.00 94.62 210 LYS A O 1
ATOM 1706 N N . ALA A 1 211 ? -9.827 -0.720 23.947 1.00 97.00 211 ALA A N 1
ATOM 1707 C CA . ALA A 1 211 ? -8.527 -1.098 23.412 1.00 97.00 211 ALA A CA 1
ATOM 1708 C C . ALA A 1 211 ? -7.765 -1.963 24.421 1.00 97.00 211 ALA A C 1
ATOM 1710 O O . ALA A 1 211 ? -7.788 -1.694 25.622 1.00 97.00 211 ALA A O 1
ATOM 1711 N N . TYR A 1 212 ? -7.082 -2.984 23.916 1.00 97.12 212 TYR A N 1
ATOM 1712 C CA . TYR A 1 212 ? -6.375 -3.984 24.701 1.00 97.12 212 TYR A CA 1
ATOM 1713 C C . TYR A 1 212 ? -4.965 -4.175 24.155 1.00 97.12 212 TYR A C 1
ATOM 1715 O O . TYR A 1 212 ? -4.787 -4.611 23.021 1.00 97.12 212 TYR A O 1
ATOM 1723 N N . TYR A 1 213 ? -3.968 -3.860 24.967 1.00 96.75 213 TYR A N 1
ATOM 1724 C CA . TYR A 1 213 ? -2.569 -4.133 24.701 1.00 96.75 213 TYR A CA 1
ATOM 1725 C C . TYR A 1 213 ? -2.267 -5.617 24.879 1.00 96.75 213 TYR A C 1
ATOM 1727 O O . TYR A 1 213 ? -2.604 -6.198 25.910 1.00 96.75 213 TYR A O 1
ATOM 1735 N N . VAL A 1 214 ? -1.599 -6.221 23.905 1.00 95.94 214 VAL A N 1
ATOM 1736 C CA . VAL A 1 214 ? -1.092 -7.587 24.004 1.00 95.94 214 VAL A CA 1
ATOM 1737 C C . VAL A 1 214 ? 0.188 -7.564 24.839 1.00 95.94 214 VAL A C 1
ATOM 1739 O O . VAL A 1 214 ? 1.208 -7.010 24.420 1.00 95.94 214 VAL A O 1
ATOM 1742 N N . ASP A 1 215 ? 0.146 -8.171 26.025 1.00 94.50 215 ASP A N 1
ATOM 1743 C CA . ASP A 1 215 ? 1.315 -8.327 26.894 1.00 94.50 215 ASP A CA 1
ATOM 1744 C C . ASP A 1 215 ? 1.855 -9.768 26.814 1.00 94.50 215 ASP A C 1
ATOM 1746 O O . ASP A 1 215 ? 1.253 -10.679 26.251 1.00 94.50 215 ASP A O 1
ATOM 1750 N N . SER A 1 216 ? 3.023 -9.983 27.408 1.00 89.19 216 SER A N 1
ATOM 1751 C CA . SER A 1 216 ? 3.644 -11.280 27.671 1.00 89.19 216 SER A CA 1
ATOM 1752 C C . SER A 1 216 ? 2.695 -12.297 28.311 1.00 89.19 216 SER A C 1
ATOM 1754 O O . SER A 1 216 ? 2.834 -13.496 28.064 1.00 89.19 216 SER A O 1
ATOM 1756 N N . PHE A 1 217 ? 1.728 -11.830 29.106 1.00 86.50 217 PHE A N 1
ATOM 1757 C CA . PHE A 1 217 ? 0.669 -12.648 29.681 1.00 86.50 217 PHE A CA 1
ATOM 1758 C C . PHE A 1 217 ? -0.667 -11.905 29.637 1.00 86.50 217 PHE A C 1
ATOM 1760 O O . PHE A 1 217 ? -0.896 -10.982 30.416 1.00 86.50 217 PHE A O 1
ATOM 1767 N N . GLY A 1 218 ? -1.572 -12.362 28.772 1.00 93.38 218 GLY A N 1
ATOM 1768 C CA . GLY A 1 218 ? -2.915 -11.800 28.655 1.00 93.38 218 GLY A CA 1
ATOM 1769 C C . GLY A 1 218 ? -2.930 -10.431 27.978 1.00 93.38 218 GLY A C 1
ATOM 1770 O O . GLY A 1 218 ? -2.134 -10.159 27.078 1.00 93.38 218 GLY A O 1
ATOM 1771 N N . PHE A 1 219 ? -3.873 -9.592 28.402 1.00 96.00 219 PHE A N 1
ATOM 1772 C CA . PHE A 1 219 ? -4.153 -8.309 27.773 1.00 96.00 219 PHE A CA 1
ATOM 1773 C C . PHE A 1 219 ? -4.349 -7.218 28.825 1.00 96.00 219 PHE A C 1
ATOM 1775 O O . PHE A 1 219 ? -5.034 -7.449 29.822 1.00 96.00 219 PHE A O 1
ATOM 1782 N N . GLU A 1 220 ? -3.800 -6.033 28.571 1.00 96.25 220 GLU A N 1
ATOM 1783 C CA . GLU A 1 220 ? -3.940 -4.855 29.435 1.00 96.25 220 GLU A CA 1
ATOM 1784 C C . GLU A 1 220 ? -4.849 -3.815 28.766 1.00 96.25 220 GLU A C 1
ATOM 1786 O O . GLU A 1 220 ? -4.708 -3.535 27.578 1.00 96.25 220 GLU A O 1
ATOM 1791 N N . GLU A 1 221 ? -5.806 -3.238 29.493 1.00 96.12 221 GLU A N 1
ATOM 1792 C CA . GLU A 1 221 ? -6.729 -2.249 28.917 1.00 96.12 221 GLU A CA 1
ATOM 1793 C C . GLU A 1 221 ? -6.036 -0.887 28.730 1.00 96.12 221 GLU A C 1
ATOM 1795 O O . GLU A 1 221 ? -5.375 -0.379 29.634 1.00 96.12 221 GLU A O 1
ATOM 1800 N N . LEU A 1 222 ? -6.222 -0.270 27.560 1.00 95.62 222 LEU A N 1
ATOM 1801 C CA . LEU A 1 222 ? -5.698 1.057 27.231 1.00 95.62 222 LEU A CA 1
ATOM 1802 C C . LEU A 1 222 ? -6.848 2.080 27.149 1.00 95.62 222 LEU A C 1
ATOM 1804 O O . LEU A 1 222 ? -7.418 2.270 26.071 1.00 95.62 222 LEU A O 1
ATOM 1808 N N . PRO A 1 223 ? -7.203 2.761 28.254 1.00 93.44 223 PRO A N 1
ATOM 1809 C CA . PRO A 1 223 ? -8.389 3.621 28.303 1.00 93.44 223 PRO A CA 1
ATOM 1810 C C . PRO A 1 223 ? -8.293 4.841 27.376 1.00 93.44 223 PRO A C 1
ATOM 1812 O O . PRO A 1 223 ? -9.286 5.239 26.773 1.00 93.44 223 PRO A O 1
ATOM 1815 N N . ASP A 1 224 ? -7.096 5.408 27.216 1.00 94.06 224 ASP A N 1
ATOM 1816 C CA . ASP A 1 224 ? -6.895 6.635 26.436 1.00 94.06 224 ASP A CA 1
ATOM 1817 C C . ASP A 1 224 ? -6.682 6.366 24.936 1.00 94.06 224 ASP A C 1
ATOM 1819 O O . ASP A 1 224 ? -6.774 7.282 24.120 1.00 94.06 224 ASP A O 1
ATOM 1823 N N . PHE A 1 225 ? -6.401 5.118 24.547 1.00 94.88 225 PHE A N 1
ATOM 1824 C CA . PHE A 1 225 ? -5.992 4.776 23.180 1.00 94.88 225 PHE A CA 1
ATOM 1825 C C . PHE A 1 225 ? -7.094 5.062 22.157 1.00 94.88 225 PHE A C 1
ATOM 1827 O O . PHE A 1 225 ? -6.837 5.648 21.108 1.00 94.88 225 PHE A O 1
ATOM 1834 N N . VAL A 1 226 ? -8.336 4.690 22.480 1.00 93.06 226 VAL A N 1
ATOM 1835 C CA . VAL A 1 226 ? -9.499 4.902 21.604 1.00 93.06 226 VAL A CA 1
ATOM 1836 C C . VAL A 1 226 ? -9.716 6.396 21.360 1.00 93.06 226 VAL A C 1
ATOM 1838 O O . VAL A 1 226 ? -9.850 6.817 20.214 1.00 93.06 226 VAL A O 1
ATOM 1841 N N . GLN A 1 227 ? -9.674 7.209 22.421 1.00 91.94 227 GLN A N 1
ATOM 1842 C CA . GLN A 1 227 ? -9.826 8.662 22.320 1.00 91.94 227 GLN A CA 1
ATOM 1843 C C . GLN A 1 227 ? -8.711 9.292 21.476 1.00 91.94 227 GLN A C 1
ATOM 1845 O O . GLN A 1 227 ? -9.000 10.084 20.582 1.00 91.94 227 GLN A O 1
ATOM 1850 N N . GLN A 1 228 ? -7.455 8.884 21.688 1.00 93.31 228 GLN A N 1
ATOM 1851 C CA . GLN A 1 228 ? -6.321 9.364 20.892 1.00 93.31 228 GLN A CA 1
ATOM 1852 C C . GLN A 1 228 ? -6.496 9.066 19.394 1.00 93.31 228 GLN A C 1
ATOM 1854 O O . GLN A 1 228 ? -6.258 9.942 18.565 1.00 93.31 228 GLN A O 1
ATOM 1859 N N . ARG A 1 229 ? -6.932 7.849 19.031 1.00 92.31 229 ARG A N 1
ATOM 1860 C CA . ARG A 1 229 ? -7.168 7.470 17.625 1.00 92.31 229 ARG A CA 1
ATOM 1861 C C . ARG A 1 229 ? -8.332 8.239 17.001 1.00 92.31 229 ARG A C 1
ATOM 1863 O O . ARG A 1 229 ? -8.206 8.702 15.870 1.00 92.31 229 ARG A O 1
ATOM 1870 N N . MET A 1 230 ? -9.428 8.434 17.736 1.00 89.06 230 MET A N 1
ATOM 1871 C CA . MET A 1 230 ? -10.565 9.233 17.259 1.00 89.06 230 MET A CA 1
ATOM 1872 C C . MET A 1 230 ? -10.159 10.685 16.974 1.00 89.06 230 MET A C 1
ATOM 1874 O O . MET A 1 230 ? -10.453 11.198 15.897 1.00 89.06 230 MET A O 1
ATOM 1878 N N . GLU A 1 231 ? -9.406 11.321 17.876 1.00 89.12 231 GLU A N 1
ATOM 1879 C CA . GLU A 1 231 ? -8.901 12.687 17.670 1.00 89.12 231 GLU A CA 1
ATOM 1880 C C . GLU A 1 231 ? -7.979 12.788 16.448 1.00 89.12 231 GLU A C 1
ATOM 1882 O O . GLU A 1 231 ? -8.010 13.779 15.715 1.00 89.12 231 GLU A O 1
ATOM 1887 N N . MET A 1 232 ? -7.163 11.764 16.188 1.00 86.81 232 MET A N 1
ATOM 1888 C CA . MET A 1 232 ? -6.313 11.724 14.993 1.00 86.81 232 MET A CA 1
ATOM 1889 C C . MET A 1 232 ? -7.132 11.634 13.706 1.00 86.81 232 MET A C 1
ATOM 1891 O O . MET A 1 232 ? -6.816 12.339 12.747 1.00 86.81 232 MET A O 1
ATOM 1895 N N . LEU A 1 233 ? -8.196 10.827 13.687 1.00 82.69 233 LEU A N 1
ATOM 1896 C CA . LEU A 1 233 ? -9.095 10.735 12.534 1.00 82.69 233 LEU A CA 1
ATOM 1897 C C . LEU A 1 233 ? -9.833 12.052 12.278 1.00 82.69 233 LEU A C 1
ATOM 1899 O O . LEU A 1 233 ? -9.958 12.471 11.129 1.00 82.69 233 LEU A O 1
ATOM 1903 N N . GLU A 1 234 ? -10.298 12.728 13.328 1.00 78.62 234 GLU A N 1
ATOM 1904 C CA . GLU A 1 234 ? -11.020 13.998 13.198 1.00 78.62 234 GLU A CA 1
ATOM 1905 C C . GLU A 1 234 ? -10.135 15.142 12.690 1.00 78.62 234 GLU A C 1
ATOM 1907 O O . GLU A 1 234 ? -10.593 15.967 11.895 1.00 78.62 234 GLU A O 1
ATOM 1912 N N . ASN A 1 235 ? -8.872 15.180 13.123 1.00 75.62 235 ASN A N 1
ATOM 1913 C CA . ASN A 1 235 ? -7.901 16.199 12.721 1.00 75.62 235 ASN A CA 1
ATOM 1914 C C . ASN A 1 235 ? -7.311 15.957 11.321 1.00 75.62 235 ASN A C 1
ATOM 1916 O O . ASN A 1 235 ? -6.667 16.848 10.745 1.00 75.62 235 ASN A O 1
ATOM 1920 N N . ASN A 1 236 ? -7.531 14.773 10.746 1.00 71.31 236 ASN A N 1
ATOM 1921 C CA . ASN A 1 236 ? -7.073 14.458 9.404 1.00 71.31 236 ASN A CA 1
ATOM 1922 C C . ASN A 1 236 ? -7.937 15.206 8.372 1.00 71.31 236 ASN A C 1
ATOM 1924 O O . ASN A 1 236 ? -9.149 15.021 8.282 1.00 71.31 236 ASN A O 1
ATOM 1928 N N . HIS A 1 237 ? -7.320 16.093 7.584 1.00 51.00 237 HIS A N 1
ATOM 1929 C CA . HIS A 1 237 ? -8.045 17.014 6.691 1.00 51.00 237 HIS A CA 1
ATOM 1930 C C . HIS A 1 237 ? -8.729 16.308 5.506 1.00 51.00 237 HIS A C 1
ATOM 1932 O O . HIS A 1 237 ? -9.608 16.878 4.859 1.00 51.00 237 HIS A O 1
ATOM 1938 N N . THR A 1 238 ? -8.350 15.060 5.238 1.00 56.25 238 THR A N 1
ATOM 1939 C CA . THR A 1 238 ? -8.962 14.209 4.222 1.00 56.25 238 THR A CA 1
ATOM 1940 C C . THR A 1 238 ? -9.847 13.194 4.933 1.00 56.25 238 THR A C 1
ATOM 1942 O O . THR A 1 238 ? -9.358 12.168 5.385 1.00 56.25 238 THR A O 1
ATOM 1945 N N . ARG A 1 239 ? -11.152 13.454 5.055 1.00 58.19 239 ARG A N 1
ATOM 1946 C CA . ARG A 1 239 ? -12.088 12.430 5.543 1.00 58.19 239 ARG A CA 1
ATOM 1947 C C . ARG A 1 239 ? -12.362 11.428 4.426 1.00 58.19 239 ARG A C 1
ATOM 1949 O O . ARG A 1 239 ? -12.948 11.795 3.408 1.00 58.19 239 ARG A O 1
ATOM 1956 N N . ALA A 1 240 ? -11.948 10.178 4.611 1.00 61.56 240 ALA A N 1
ATOM 1957 C CA . ALA A 1 240 ? -12.360 9.087 3.740 1.00 61.56 240 ALA A CA 1
ATOM 1958 C C . ALA A 1 240 ? -13.660 8.505 4.293 1.00 61.56 240 ALA A C 1
ATOM 1960 O O . ALA A 1 240 ? -13.712 7.995 5.409 1.00 61.56 240 ALA A O 1
ATOM 1961 N N . TYR A 1 241 ? -14.732 8.650 3.523 1.00 64.94 241 TYR A N 1
ATOM 1962 C CA . TYR A 1 241 ? -16.033 8.111 3.883 1.00 64.94 241 TYR A CA 1
ATOM 1963 C C . TYR A 1 241 ? -16.229 6.758 3.204 1.00 64.94 241 TYR A C 1
ATOM 1965 O O . TYR A 1 241 ? -15.893 6.627 2.022 1.00 64.94 241 TYR A O 1
ATOM 1973 N N . PRO A 1 242 ? -16.812 5.768 3.902 1.00 69.12 242 PRO A N 1
ATOM 1974 C CA . PRO A 1 242 ? -17.199 4.526 3.261 1.00 69.12 242 PRO A CA 1
ATOM 1975 C C . PRO A 1 242 ? -18.182 4.800 2.114 1.00 69.12 242 PRO A C 1
ATOM 1977 O O . PRO A 1 242 ? -18.977 5.751 2.179 1.00 69.12 242 PRO A O 1
ATOM 1980 N N . PRO A 1 243 ? -18.162 3.972 1.057 1.00 70.81 243 PRO A N 1
ATOM 1981 C CA . PRO A 1 243 ? -19.113 4.095 -0.030 1.00 70.81 243 PRO A CA 1
ATOM 1982 C C . PRO A 1 243 ? -20.549 3.986 0.493 1.00 70.81 243 PRO A C 1
ATOM 1984 O O . PRO A 1 243 ? -20.881 3.129 1.309 1.00 70.81 243 PRO A O 1
ATOM 1987 N N . VAL A 1 244 ? -21.424 4.867 0.005 1.00 77.06 244 VAL A N 1
ATOM 1988 C CA . VAL A 1 244 ? -22.837 4.858 0.394 1.00 77.06 244 VAL A CA 1
ATOM 1989 C C . VAL A 1 244 ? -23.525 3.643 -0.217 1.00 77.06 244 VAL A C 1
ATOM 1991 O O . VAL A 1 244 ? -23.579 3.514 -1.445 1.00 77.06 244 VAL A O 1
ATOM 1994 N N . TYR A 1 245 ? -24.119 2.800 0.628 1.00 78.75 245 TYR A N 1
ATOM 1995 C CA . TYR A 1 245 ? -24.961 1.704 0.167 1.00 78.75 245 TYR A CA 1
ATOM 1996 C C . TYR A 1 245 ? -26.235 2.278 -0.472 1.00 78.75 245 TYR A C 1
ATOM 1998 O O . TYR A 1 245 ? -27.023 2.976 0.170 1.00 78.75 245 TYR A O 1
ATOM 2006 N N . LYS A 1 246 ? -26.432 2.021 -1.770 1.00 81.00 246 LYS A N 1
ATOM 2007 C CA . LYS A 1 246 ? -27.516 2.640 -2.561 1.00 81.00 246 LYS A CA 1
ATOM 2008 C C . LYS A 1 246 ? -28.840 1.875 -2.507 1.00 81.00 246 LYS A C 1
ATOM 2010 O O . LYS A 1 246 ? -29.865 2.424 -2.912 1.00 81.00 246 LYS A O 1
ATOM 2015 N N . GLY A 1 247 ? -28.816 0.621 -2.065 1.00 81.69 247 GLY A N 1
ATOM 2016 C CA . GLY A 1 247 ? -29.982 -0.254 -2.039 1.00 81.69 247 GLY A CA 1
ATOM 2017 C C . GLY A 1 247 ? -30.918 -0.016 -0.851 1.00 81.69 247 GLY A C 1
ATOM 2018 O O . GLY A 1 247 ? -30.738 0.874 -0.017 1.00 81.69 247 GLY A O 1
ATOM 2019 N N . THR A 1 248 ? -31.953 -0.846 -0.781 1.00 84.44 248 THR A N 1
ATOM 2020 C CA . THR A 1 248 ? -32.892 -0.909 0.347 1.00 84.44 248 THR A CA 1
ATOM 2021 C C . THR A 1 248 ? -32.425 -1.916 1.398 1.00 84.44 248 THR A C 1
ATOM 2023 O O . THR A 1 248 ? -31.661 -2.825 1.087 1.00 84.44 248 THR A O 1
ATOM 2026 N N . LEU A 1 249 ? -32.945 -1.819 2.627 1.00 82.75 249 LEU A N 1
ATOM 2027 C CA . LEU A 1 249 ? -32.666 -2.803 3.681 1.00 82.75 249 LEU A CA 1
ATOM 2028 C C . LEU A 1 249 ? -32.994 -4.242 3.240 1.00 82.75 249 LEU A C 1
ATOM 2030 O O . LEU A 1 249 ? -32.266 -5.165 3.577 1.00 82.75 249 LEU A O 1
ATOM 2034 N N . ALA A 1 250 ? -34.057 -4.435 2.453 1.00 81.25 250 ALA A N 1
ATOM 2035 C CA . ALA A 1 250 ? -34.428 -5.755 1.941 1.00 81.25 250 ALA A CA 1
ATOM 2036 C C . ALA A 1 250 ? -33.358 -6.342 1.002 1.00 81.25 250 ALA A C 1
ATOM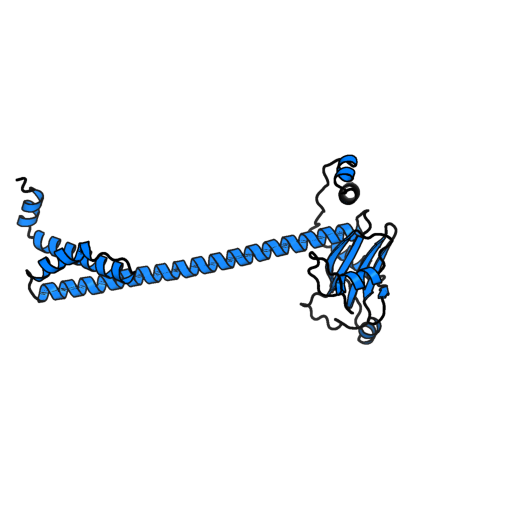 2038 O O . ALA A 1 250 ? -33.077 -7.533 1.081 1.00 81.25 250 ALA A O 1
ATOM 2039 N N . GLN A 1 251 ? -32.734 -5.505 0.166 1.00 80.50 251 GLN A N 1
ATOM 2040 C CA . GLN A 1 251 ? -31.628 -5.916 -0.709 1.00 80.50 251 GLN A CA 1
ATOM 2041 C C . GLN A 1 251 ? -30.372 -6.233 0.105 1.00 80.50 251 GLN A C 1
ATOM 2043 O O . GLN A 1 251 ? -29.769 -7.280 -0.093 1.00 80.50 251 GLN A O 1
ATOM 2048 N N . ALA A 1 252 ? -30.055 -5.404 1.101 1.00 82.44 252 ALA A N 1
ATOM 2049 C CA . ALA A 1 252 ? -28.932 -5.649 2.001 1.00 82.44 252 ALA A CA 1
ATOM 2050 C C . ALA A 1 252 ? -29.093 -6.971 2.777 1.00 82.44 252 ALA A C 1
ATOM 2052 O O . ALA A 1 252 ? -28.133 -7.709 2.972 1.00 82.44 252 ALA A O 1
ATOM 2053 N N . MET A 1 253 ? -30.319 -7.322 3.182 1.00 82.31 253 MET A N 1
ATOM 2054 C CA . MET A 1 253 ? -30.609 -8.613 3.816 1.00 82.31 253 MET A CA 1
ATOM 2055 C C . MET A 1 253 ? -30.416 -9.802 2.865 1.00 82.31 253 MET A C 1
ATOM 2057 O O . MET A 1 253 ? -29.944 -10.852 3.301 1.00 82.31 253 MET A O 1
ATOM 2061 N N . GLU A 1 254 ? -30.770 -9.654 1.587 1.00 81.12 254 GLU A N 1
ATOM 2062 C CA . GLU A 1 254 ? -30.580 -10.686 0.558 1.00 81.12 254 GLU A CA 1
ATOM 2063 C C . GLU A 1 254 ? -29.091 -10.891 0.229 1.00 81.12 254 GLU A C 1
ATOM 2065 O O . GLU A 1 254 ? -28.626 -12.026 0.125 1.00 81.12 254 GLU A O 1
ATOM 2070 N N . GLU A 1 255 ? -28.329 -9.798 0.170 1.00 82.69 255 GLU A N 1
ATOM 2071 C CA . GLU A 1 255 ? -26.883 -9.775 -0.086 1.00 82.69 255 GLU A CA 1
ATOM 2072 C C . GLU A 1 255 ? -26.037 -10.107 1.157 1.00 82.69 255 GLU A C 1
ATOM 2074 O O . GLU A 1 255 ? -24.827 -10.291 1.047 1.00 82.69 255 GLU A O 1
ATOM 2079 N N . ARG A 1 256 ? -26.669 -10.238 2.335 1.00 78.75 256 ARG A N 1
ATOM 2080 C CA . ARG A 1 256 ? -26.015 -10.370 3.652 1.00 78.75 256 ARG A CA 1
ATOM 2081 C C . ARG A 1 256 ? -25.080 -9.201 3.994 1.00 78.75 256 ARG A C 1
ATOM 2083 O O . ARG A 1 256 ? -24.130 -9.383 4.746 1.00 78.75 256 ARG A O 1
ATOM 2090 N N . ASP A 1 257 ? -25.398 -8.013 3.495 1.00 80.06 257 ASP A N 1
ATOM 2091 C CA . ASP A 1 257 ? -24.630 -6.775 3.664 1.00 80.06 257 ASP A CA 1
ATOM 2092 C C . ASP A 1 257 ? -25.408 -5.717 4.474 1.00 80.06 257 ASP A C 1
ATOM 2094 O O . ASP A 1 257 ? -25.439 -4.520 4.183 1.00 80.06 257 ASP A O 1
ATOM 2098 N N . VAL A 1 258 ? -26.129 -6.184 5.497 1.00 79.81 258 VAL A N 1
ATOM 2099 C CA . VAL A 1 258 ? -26.950 -5.326 6.368 1.00 79.81 258 VAL A CA 1
ATOM 2100 C C . VAL A 1 258 ? -26.087 -4.295 7.099 1.00 79.81 258 VAL A C 1
ATOM 2102 O O . VAL A 1 258 ? -26.520 -3.155 7.273 1.00 79.81 258 VAL A O 1
ATOM 2105 N N . ASP A 1 259 ? -24.863 -4.672 7.467 1.00 81.12 259 ASP A N 1
ATOM 2106 C CA . ASP A 1 259 ? -23.920 -3.802 8.168 1.00 81.12 259 ASP A CA 1
ATOM 2107 C C . ASP A 1 259 ? -23.531 -2.589 7.311 1.00 81.12 259 ASP A C 1
ATOM 2109 O O . ASP A 1 259 ? -23.609 -1.460 7.798 1.00 81.12 259 ASP A O 1
ATOM 2113 N N . ALA A 1 260 ? -23.242 -2.770 6.013 1.00 79.12 260 ALA A N 1
ATOM 2114 C CA . ALA A 1 260 ? -22.948 -1.643 5.124 1.00 79.12 260 ALA A CA 1
ATOM 2115 C C . ALA A 1 260 ? -24.145 -0.696 4.954 1.00 79.12 260 ALA A C 1
ATOM 2117 O O . ALA A 1 260 ? -23.972 0.525 4.886 1.00 79.12 260 ALA A O 1
ATOM 2118 N N . TYR A 1 261 ? -25.373 -1.230 4.917 1.00 81.19 261 TYR A N 1
ATOM 2119 C CA . TYR A 1 261 ? -26.580 -0.402 4.876 1.00 81.19 261 TYR A CA 1
ATOM 2120 C C . TYR A 1 261 ? -26.728 0.462 6.139 1.00 81.19 261 TYR A C 1
ATOM 2122 O O . TYR A 1 261 ? -27.003 1.662 6.031 1.00 81.19 261 TYR A O 1
ATOM 2130 N N . LEU A 1 262 ? -26.555 -0.130 7.326 1.00 81.88 262 LEU A N 1
ATOM 2131 C CA . LEU A 1 262 ? -26.692 0.566 8.611 1.00 81.88 262 LEU A CA 1
ATOM 2132 C C . LEU A 1 262 ? -25.599 1.625 8.797 1.00 81.88 262 LEU A C 1
ATOM 2134 O O . LEU A 1 262 ? -25.912 2.799 9.021 1.00 81.88 262 LEU A O 1
ATOM 2138 N N . ASP A 1 263 ? -24.338 1.239 8.593 1.00 83.12 263 ASP A N 1
ATOM 2139 C CA . ASP A 1 263 ? -23.178 2.127 8.716 1.00 83.12 263 ASP A CA 1
ATOM 2140 C C . ASP A 1 263 ? -23.312 3.341 7.778 1.00 83.12 263 ASP A C 1
ATOM 2142 O O . ASP A 1 263 ? -23.120 4.492 8.185 1.00 83.12 263 ASP A O 1
ATOM 2146 N N . SER A 1 264 ? -23.747 3.112 6.532 1.00 80.56 264 SER A N 1
ATOM 2147 C CA . SER A 1 264 ? -23.967 4.179 5.553 1.00 80.56 264 SER A CA 1
ATOM 2148 C C . SER A 1 264 ? -25.055 5.171 5.983 1.00 80.56 264 SER A C 1
ATOM 2150 O O . SER A 1 264 ? -24.906 6.382 5.782 1.00 80.56 264 SER A O 1
ATOM 2152 N N . ARG A 1 265 ? -26.153 4.691 6.581 1.00 81.75 265 ARG A N 1
ATOM 2153 C CA . ARG A 1 265 ? -27.260 5.548 7.033 1.00 81.75 265 ARG A CA 1
ATOM 2154 C C . ARG A 1 265 ? -26.858 6.423 8.209 1.00 81.75 265 ARG A C 1
ATOM 2156 O O . ARG A 1 265 ? -27.154 7.619 8.175 1.00 81.75 265 ARG A O 1
ATOM 2163 N N . LYS A 1 266 ? -26.181 5.853 9.206 1.00 79.81 266 LYS A N 1
ATOM 2164 C CA . LYS A 1 266 ? -25.714 6.587 10.385 1.00 79.81 266 LYS A CA 1
ATOM 2165 C C . LYS A 1 266 ? -24.742 7.696 9.996 1.00 79.81 266 LYS A C 1
ATOM 2167 O O . LYS A 1 266 ? -25.001 8.862 10.284 1.00 79.81 266 LYS A O 1
ATOM 2172 N N . LEU A 1 267 ? -23.704 7.360 9.231 1.00 76.75 267 LEU A N 1
ATOM 2173 C CA . LEU A 1 267 ? -22.700 8.332 8.795 1.00 76.75 267 LEU A CA 1
ATOM 2174 C C . LEU A 1 267 ? -23.304 9.464 7.957 1.00 76.75 267 LEU A C 1
ATOM 2176 O O . LEU A 1 267 ? -22.915 10.620 8.108 1.00 76.75 267 LEU A O 1
ATOM 2180 N N . ASN A 1 268 ? -24.289 9.166 7.104 1.00 76.88 268 ASN A N 1
ATOM 2181 C CA . ASN A 1 268 ? -24.991 10.195 6.337 1.00 76.88 268 ASN A CA 1
ATOM 2182 C C . ASN A 1 268 ? -25.781 11.157 7.246 1.00 76.88 268 ASN A C 1
ATOM 2184 O O . ASN A 1 268 ? -25.741 12.372 7.047 1.00 76.88 268 ASN A O 1
ATOM 2188 N N . ILE A 1 269 ? -26.464 10.624 8.265 1.00 77.12 269 ILE A N 1
ATOM 2189 C CA . ILE A 1 269 ? -27.194 11.422 9.259 1.00 77.12 269 ILE A CA 1
ATOM 2190 C C . ILE A 1 269 ? -26.231 12.308 10.053 1.00 77.12 269 ILE A C 1
ATOM 2192 O O . ILE A 1 269 ? -26.518 13.490 10.243 1.00 77.12 269 ILE A O 1
ATOM 2196 N N . ASP A 1 270 ? -25.100 11.765 10.492 1.00 73.38 270 ASP A N 1
ATOM 2197 C CA . ASP A 1 270 ? -24.116 12.511 11.277 1.00 73.38 270 ASP A CA 1
ATOM 2198 C C . ASP A 1 270 ? -23.441 13.604 10.437 1.00 73.38 270 ASP A C 1
ATOM 2200 O O . ASP A 1 270 ? -23.296 14.735 10.902 1.00 73.38 270 ASP A O 1
ATOM 2204 N N . CYS A 1 271 ? -23.158 13.334 9.156 1.00 69.88 271 CYS A N 1
ATOM 2205 C CA . CYS A 1 271 ? -22.703 14.361 8.214 1.00 69.88 271 CYS A CA 1
ATOM 2206 C C . CYS A 1 271 ? -23.737 15.475 8.036 1.00 69.88 271 CYS A C 1
ATOM 2208 O O . CYS A 1 271 ? -23.377 16.649 8.034 1.00 69.88 271 CYS A O 1
ATOM 2210 N N . LYS A 1 272 ? -25.022 15.125 7.901 1.00 72.62 272 LYS A N 1
ATOM 2211 C CA . LYS A 1 272 ? -26.094 16.115 7.777 1.00 72.62 272 LYS A CA 1
ATOM 2212 C C . LYS A 1 272 ? -26.178 17.003 9.023 1.00 72.62 272 LYS A C 1
ATOM 2214 O O . LYS A 1 272 ? -26.224 18.218 8.884 1.00 72.62 272 LYS A O 1
ATOM 2219 N N . LYS A 1 273 ? -26.149 16.409 10.220 1.00 73.25 273 LYS A N 1
ATOM 2220 C CA . LYS A 1 273 ? -26.186 17.147 11.495 1.00 73.25 273 LYS A CA 1
ATOM 2221 C C . LYS A 1 273 ? -24.977 18.059 11.701 1.00 73.25 273 LYS A C 1
ATOM 2223 O O . LYS A 1 273 ? -25.114 19.066 12.372 1.00 73.25 273 LYS A O 1
ATOM 2228 N N . ALA A 1 274 ? -23.808 17.708 11.167 1.00 69.31 274 ALA A N 1
ATOM 2229 C CA . ALA A 1 274 ? -22.606 18.534 11.285 1.00 69.31 274 ALA A CA 1
ATOM 2230 C C . ALA A 1 274 ? -22.628 19.789 10.387 1.00 69.31 274 ALA A C 1
ATOM 2232 O O . ALA A 1 274 ? -21.824 20.696 10.595 1.00 69.31 274 ALA A O 1
ATOM 2233 N N . ILE A 1 275 ? -23.497 19.823 9.370 1.00 66.88 275 ILE A N 1
ATOM 2234 C CA . ILE A 1 275 ? -23.636 20.942 8.422 1.00 66.88 275 ILE A CA 1
ATOM 2235 C C . ILE A 1 275 ? -24.749 21.920 8.851 1.00 66.88 275 ILE A C 1
ATOM 2237 O O . ILE A 1 275 ? -24.692 23.093 8.479 1.00 66.88 275 ILE A O 1
ATOM 2241 N N . GLU A 1 276 ? -25.758 21.438 9.585 1.00 58.94 276 GLU A N 1
ATOM 2242 C CA . GLU A 1 276 ? -26.903 22.216 10.104 1.00 58.94 276 GLU A CA 1
ATOM 2243 C C . GLU A 1 276 ? -26.561 22.998 11.382 1.00 58.94 276 GLU A C 1
ATOM 2245 O O . GLU A 1 276 ? -27.018 24.162 11.478 1.00 58.94 276 GLU A O 1
#

Secondary structure (DSSP, 8-state):
----HHHHHHHHTT-HHHHHHHHHHHHHHHHHHHHHTT---HHHHHHHHHHHHTTS-HHHHHHHHHHHHHHHHHHHHHHHHHHHHHHHHHHHHHHHHHHHHHHHHHHHHHHHHHHHHHHHHH-SS-EEEEEEE-TTS--TTTT--HHHHHHTT----GGGEEEEEEEE--TT--HHHHHHHHHHS--TT--SPPP-TT-EEEEEETTEEEEEEE-SSSEEE-TTHHHHHHHHHHH-SS--PPPPP-S-HHHHHHHT-HHHHHHHHHHHHHHHHHH-